Protein AF-A0AAQ3R7U8-F1 (afdb_monomer_lite)

Sequence (277 aa):
MDHISNVLDAHSPSPLSLLSHLPQIKRADAAITRAAATGIPEQGEQTGGYTEPYTWLAHVPLLPLYSAAQHDLLAKQQCRKDRLVADMDRADPDKMLTAGQRGLLSVVGHLSGGGSMVSVKRFERRLIGANVVSSGMLMKQHKLAVFTRWTIPGPRGEVEFFVDVFEHRFIESNYKFTSGNLVLVKVGLPPTSSSGKKKDVPKVTLKLLQTEAKELKSQKMWKKHWNTEACEAVSVVRQDGREEAMVIVARIQRACSTVEIMEITKRFDKEWIVPVV

pLDDT: mean 71.72, std 17.08, range [31.84, 93.06]

Foldseek 3Di:
DDDDDDDDPPPPPDPVVVVVVVPVVVVLVVLLVVLLPDAQDDWWDKDWWFDPLQVVCNVPDDQPLDDPVLVVLSVVLRVVLNVLVVVLVVLQPPNPDDPVRVVVVVVVCSVVDCPDPNNVSVVVSSVSSVVSSVSSQQRDLQKKKKKWKWAFQDPVRDGQWIKIKIWIAGNDPPDPDAQAIWIWIATADDPPCPVPDQLQFWFKWFDWPVDIDGGHRHLDTDTRRDHNTDGDWIWIQHSVRDIGTIDTRIMMMTRGGNSSVVVSVVCVNPPDDGDGD

Secondary structure (DSSP, 8-state):
-----------PPPHHHHHTT-HHHHHHHHHHHHHHH--PPPPPPEEEEE-GGGGGGGGSPPP-S--HHHHHHHHHHHHHHHHHHHHHHHS-TTTT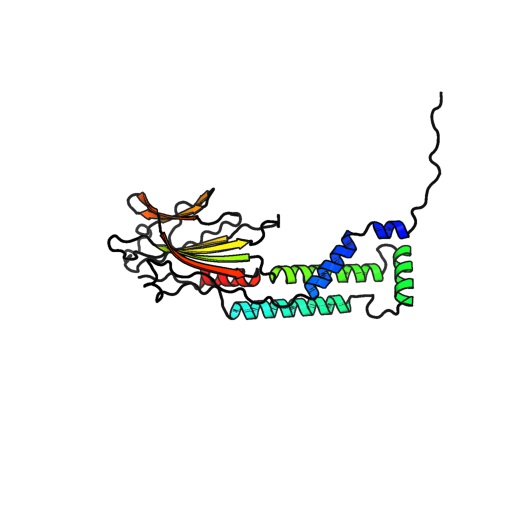--HHHHHHHHHHHHHSGGGSHHHHHHHHHHHHHHHHHHHHHHHS--EEEEEEEEEEEPTTS-EEEEEEEEEEEES-TT-S---PBEEEEEE---TT--S--TTSSPEEEEEETTEEEEEE-TTPPP--TTB-S-EEEEEEE-TTS-EEE-EEEEEEEEEE-HHHHHHHHHHHHHT------

Structure (mmCIF, N/CA/C/O backbone):
data_AF-A0AAQ3R7U8-F1
#
_entry.id   AF-A0AAQ3R7U8-F1
#
loop_
_atom_site.group_PDB
_atom_site.id
_atom_site.type_symbol
_atom_site.label_atom_id
_atom_site.label_alt_id
_atom_site.label_comp_id
_atom_site.label_asym_id
_atom_site.label_entity_id
_atom_site.label_seq_id
_atom_site.pdbx_PDB_ins_code
_atom_site.Cartn_x
_atom_site.Cartn_y
_atom_site.Cartn_z
_atom_site.occupancy
_atom_site.B_iso_or_equiv
_atom_site.auth_seq_id
_atom_site.auth_comp_id
_atom_site.auth_asym_id
_atom_site.auth_atom_id
_atom_site.pdbx_PDB_model_num
ATOM 1 N N . MET A 1 1 ? 76.577 0.322 -2.168 1.00 33.50 1 MET A N 1
ATOM 2 C CA . MET A 1 1 ? 75.938 1.154 -3.199 1.00 33.50 1 MET A CA 1
ATOM 3 C C . MET A 1 1 ? 75.207 0.226 -4.144 1.00 33.50 1 MET A C 1
ATOM 5 O O . MET A 1 1 ? 75.757 -0.807 -4.498 1.00 33.50 1 MET A O 1
ATOM 9 N N . ASP A 1 2 ? 73.978 0.626 -4.447 1.00 34.47 2 ASP A N 1
ATOM 10 C CA . ASP A 1 2 ? 73.164 0.286 -5.615 1.00 34.47 2 ASP A CA 1
ATOM 11 C C . ASP A 1 2 ? 72.444 -1.069 -5.648 1.00 34.47 2 ASP A C 1
ATOM 13 O O . ASP A 1 2 ? 72.777 -2.006 -6.367 1.00 34.47 2 ASP A O 1
ATOM 17 N N . HIS A 1 3 ? 71.333 -1.084 -4.908 1.00 31.84 3 HIS A N 1
ATOM 18 C CA . HIS A 1 3 ? 70.075 -1.632 -5.405 1.00 31.84 3 HIS A CA 1
ATOM 19 C C . HIS A 1 3 ? 69.511 -0.704 -6.493 1.00 31.84 3 HIS A C 1
ATOM 21 O O . HIS A 1 3 ? 69.381 0.489 -6.238 1.00 31.84 3 HIS A O 1
ATOM 27 N N . ILE A 1 4 ? 69.133 -1.253 -7.651 1.00 35.53 4 ILE A N 1
ATOM 28 C CA . ILE A 1 4 ? 67.809 -1.118 -8.298 1.00 35.53 4 ILE A CA 1
ATOM 29 C C . ILE A 1 4 ? 67.847 -1.923 -9.607 1.00 35.53 4 ILE A C 1
ATOM 31 O O . ILE A 1 4 ? 68.528 -1.586 -10.571 1.00 35.53 4 ILE A O 1
ATOM 35 N N . SER A 1 5 ? 67.093 -3.018 -9.607 1.00 33.22 5 SER A N 1
ATOM 36 C CA . SER A 1 5 ? 66.701 -3.805 -10.772 1.00 33.22 5 SER A CA 1
ATOM 37 C C . SER A 1 5 ? 65.343 -3.333 -11.297 1.00 33.22 5 SER A C 1
ATOM 39 O O . SER A 1 5 ? 64.473 -3.021 -10.488 1.00 33.22 5 SER A O 1
ATOM 41 N N . ASN A 1 6 ? 65.152 -3.434 -12.616 1.00 39.22 6 ASN A N 1
ATOM 42 C CA . ASN A 1 6 ? 63.893 -3.729 -13.316 1.00 39.22 6 ASN A CA 1
ATOM 43 C C . ASN A 1 6 ? 62.642 -2.917 -12.949 1.00 39.22 6 ASN A C 1
ATOM 45 O O . ASN A 1 6 ? 61.989 -3.274 -11.984 1.00 39.22 6 ASN A O 1
ATOM 49 N N . VAL A 1 7 ? 62.202 -2.002 -13.825 1.00 34.59 7 VAL A N 1
ATOM 50 C CA . VAL A 1 7 ? 60.806 -1.934 -14.329 1.00 34.59 7 VAL A CA 1
ATOM 51 C C . VAL A 1 7 ? 60.811 -1.096 -15.617 1.00 34.59 7 VAL A C 1
ATOM 53 O O . VAL A 1 7 ? 60.606 0.111 -15.579 1.00 34.59 7 VAL A O 1
ATOM 56 N N . LEU A 1 8 ? 61.054 -1.715 -16.770 1.00 34.62 8 LEU A N 1
ATOM 57 C CA . LEU A 1 8 ? 60.802 -1.092 -18.076 1.00 34.62 8 LEU A CA 1
ATOM 58 C C . LEU A 1 8 ? 60.345 -2.154 -19.084 1.00 34.62 8 LEU A C 1
ATOM 60 O O . LEU A 1 8 ? 60.834 -2.222 -20.198 1.00 34.62 8 LEU A O 1
ATOM 64 N N . ASP A 1 9 ? 59.369 -2.966 -18.681 1.00 32.56 9 ASP A N 1
ATOM 65 C CA . ASP A 1 9 ? 58.510 -3.694 -19.617 1.00 32.56 9 ASP A CA 1
ATOM 66 C C . ASP A 1 9 ? 57.075 -3.229 -19.388 1.00 32.56 9 ASP A C 1
ATOM 68 O O . ASP A 1 9 ? 56.283 -3.829 -18.658 1.00 32.56 9 ASP A O 1
ATOM 72 N N . ALA A 1 10 ? 56.759 -2.089 -20.001 1.00 35.03 10 ALA A N 1
ATOM 73 C CA . ALA A 1 10 ? 55.407 -1.576 -20.116 1.00 35.03 10 ALA A CA 1
ATOM 74 C C . ALA A 1 10 ? 54.577 -2.548 -20.971 1.00 35.03 10 ALA A C 1
ATOM 76 O O . ALA A 1 10 ? 54.451 -2.391 -22.184 1.00 35.03 10 ALA A O 1
ATOM 77 N N . HIS A 1 11 ? 54.000 -3.562 -20.325 1.00 34.66 11 HIS A N 1
ATOM 78 C CA . HIS A 1 11 ? 52.917 -4.351 -20.895 1.00 34.66 11 HIS A CA 1
ATOM 79 C C . HIS A 1 11 ? 51.750 -3.407 -21.172 1.00 34.66 11 HIS A C 1
ATOM 81 O O . HIS A 1 11 ? 51.011 -3.014 -20.269 1.00 34.66 11 HIS A O 1
ATOM 87 N N . SER A 1 12 ? 51.605 -3.011 -22.433 1.00 39.00 12 SER A N 1
ATOM 88 C CA . SER A 1 12 ? 50.447 -2.267 -22.908 1.00 39.00 12 SER A CA 1
ATOM 89 C C . SER A 1 12 ? 49.215 -3.139 -22.641 1.00 39.00 12 SER A C 1
ATOM 91 O O . SER A 1 12 ? 49.145 -4.252 -23.174 1.00 39.00 12 SER A O 1
ATOM 93 N N . PRO A 1 13 ? 48.258 -2.719 -21.794 1.00 42.28 13 PRO A N 1
ATOM 94 C CA . PRO A 1 13 ? 47.092 -3.540 -21.525 1.00 42.28 13 PRO A CA 1
ATOM 95 C C . PRO A 1 13 ? 46.309 -3.703 -22.831 1.00 42.28 13 PRO A C 1
ATOM 97 O O . PRO A 1 13 ? 45.912 -2.724 -23.461 1.00 42.28 13 PRO A O 1
ATOM 100 N N . SER A 1 14 ? 46.126 -4.955 -23.253 1.00 39.59 14 SER A N 1
ATOM 101 C CA . SER A 1 14 ? 45.318 -5.313 -24.418 1.00 39.59 14 SER A CA 1
ATOM 102 C C . SER A 1 14 ? 43.939 -4.636 -24.334 1.00 39.59 14 SER A C 1
ATOM 104 O O . SER A 1 14 ? 43.299 -4.716 -23.285 1.00 39.59 14 SER A O 1
ATOM 106 N N . PRO A 1 15 ? 43.411 -4.037 -25.417 1.00 43.19 15 PRO A N 1
ATOM 107 C CA . PRO A 1 15 ? 42.073 -3.431 -25.431 1.00 43.19 15 PRO A CA 1
ATOM 108 C C . PRO A 1 15 ? 40.955 -4.393 -24.985 1.00 43.19 15 PRO A C 1
ATOM 110 O O . PRO A 1 15 ? 39.908 -3.963 -24.503 1.00 43.19 15 PRO A O 1
ATOM 113 N N . LEU A 1 16 ? 41.190 -5.707 -25.093 1.00 39.25 16 LEU A N 1
ATOM 114 C CA . LEU A 1 16 ? 40.274 -6.752 -24.637 1.00 39.25 16 LEU A CA 1
ATOM 115 C C . LEU A 1 16 ? 40.229 -6.904 -23.105 1.00 39.25 16 LEU A C 1
ATOM 117 O O . LEU A 1 16 ? 39.208 -7.346 -22.582 1.00 39.25 16 LEU A O 1
ATOM 121 N N . SER A 1 17 ? 41.268 -6.504 -22.362 1.00 39.56 17 SER A N 1
ATOM 122 C CA . SER A 1 17 ? 41.278 -6.590 -20.890 1.00 39.56 17 SER A CA 1
ATOM 123 C C . SER A 1 17 ? 40.451 -5.483 -20.218 1.00 39.56 17 SER A C 1
ATOM 125 O O . SER A 1 17 ? 39.944 -5.660 -19.108 1.00 39.56 17 SER A O 1
ATOM 127 N N . LEU A 1 18 ? 40.192 -4.371 -20.916 1.00 43.22 18 LEU A N 1
ATOM 128 C CA . LEU A 1 18 ? 39.250 -3.336 -20.468 1.00 43.22 18 LEU A CA 1
ATOM 129 C C . LEU A 1 18 ? 37.783 -3.781 -20.595 1.00 43.22 18 LEU A C 1
ATOM 131 O O . LEU A 1 18 ? 36.932 -3.330 -19.827 1.00 43.22 18 LEU A O 1
ATOM 135 N N . LEU A 1 19 ? 37.479 -4.720 -21.498 1.00 39.91 19 LEU A N 1
ATOM 136 C CA . LEU A 1 19 ? 36.136 -5.296 -21.648 1.00 39.91 19 LEU A CA 1
ATOM 137 C C . LEU A 1 19 ? 35.764 -6.242 -20.491 1.00 39.91 19 LEU A C 1
ATOM 139 O O . LEU A 1 19 ? 34.576 -6.398 -20.190 1.00 39.91 19 LEU A O 1
ATOM 143 N N . SER A 1 20 ? 36.746 -6.823 -19.792 1.00 43.62 20 SER A N 1
ATOM 144 C CA . SER A 1 20 ? 36.517 -7.618 -18.573 1.00 43.62 20 SER A CA 1
ATOM 145 C C . SER A 1 20 ? 36.232 -6.781 -17.321 1.00 43.62 20 SER A C 1
ATOM 147 O O . SER A 1 20 ? 35.636 -7.296 -16.377 1.00 43.62 20 SER A O 1
ATOM 149 N N . HIS A 1 21 ? 36.557 -5.482 -17.317 1.00 44.59 21 HIS A N 1
ATOM 150 C CA . HIS A 1 21 ? 36.283 -4.574 -16.193 1.00 44.59 21 HIS A CA 1
ATOM 151 C C . HIS A 1 21 ? 34.841 -4.050 -16.134 1.00 44.59 21 HIS A C 1
ATOM 153 O O . HIS A 1 21 ? 34.515 -3.229 -15.277 1.00 44.59 21 HIS A O 1
ATOM 159 N N . LEU A 1 22 ? 33.937 -4.546 -16.984 1.00 43.78 22 LEU A N 1
ATOM 160 C CA . LEU A 1 22 ? 32.559 -4.057 -17.059 1.00 43.78 22 LEU A CA 1
ATOM 161 C C . LEU A 1 22 ? 31.479 -5.075 -16.625 1.00 43.78 22 LEU A C 1
ATOM 163 O O . LEU A 1 22 ? 30.430 -5.157 -17.276 1.00 43.78 22 LEU A O 1
ATOM 167 N N . PRO A 1 23 ? 31.632 -5.818 -15.505 1.00 50.88 23 PRO A N 1
ATOM 168 C CA . PRO A 1 23 ? 30.526 -6.610 -14.972 1.00 50.88 23 PRO A CA 1
ATOM 169 C C . PRO A 1 23 ? 29.342 -5.716 -14.569 1.00 50.88 23 PRO A C 1
ATOM 171 O O . PRO A 1 23 ? 28.195 -6.141 -14.666 1.00 50.88 23 PRO A O 1
ATOM 174 N N . GLN A 1 24 ? 29.586 -4.461 -14.175 1.00 52.28 24 GLN A N 1
ATOM 175 C CA . GLN A 1 24 ? 28.532 -3.517 -13.785 1.00 52.28 24 GLN A CA 1
ATOM 176 C C . GLN A 1 24 ? 27.669 -3.053 -14.968 1.00 52.28 24 GLN A C 1
ATOM 178 O O . GLN A 1 24 ? 26.454 -2.939 -14.825 1.00 52.28 24 GLN A O 1
ATOM 183 N N . ILE A 1 25 ? 28.260 -2.859 -16.151 1.00 56.06 25 ILE A N 1
ATOM 184 C CA . ILE A 1 25 ? 27.525 -2.395 -17.336 1.00 56.06 25 ILE A CA 1
ATOM 185 C C . ILE A 1 25 ? 26.600 -3.488 -17.879 1.00 56.06 25 ILE A C 1
ATOM 187 O O . ILE A 1 25 ? 25.419 -3.232 -18.098 1.00 56.06 25 ILE A O 1
ATOM 191 N N . LYS A 1 26 ? 27.091 -4.731 -18.002 1.00 62.47 26 LYS A N 1
ATOM 192 C CA . LYS A 1 26 ? 26.246 -5.869 -18.412 1.00 62.47 26 LYS A CA 1
ATOM 193 C C . LYS A 1 26 ? 25.094 -6.111 -17.428 1.00 62.47 26 LYS A C 1
ATOM 195 O O . LYS A 1 26 ? 23.997 -6.478 -17.840 1.00 62.47 26 LYS A O 1
ATOM 200 N N . ARG A 1 27 ? 25.318 -5.867 -16.129 1.00 61.28 27 ARG A N 1
ATOM 201 C CA . ARG A 1 27 ? 24.276 -5.950 -15.090 1.00 61.28 27 ARG A CA 1
ATOM 202 C C . ARG A 1 27 ? 23.214 -4.855 -15.231 1.00 61.28 27 ARG A C 1
ATOM 204 O O . ARG A 1 27 ? 22.039 -5.153 -15.026 1.00 61.28 27 ARG A O 1
ATOM 211 N N . ALA A 1 28 ? 23.602 -3.630 -15.589 1.00 66.19 28 ALA A N 1
ATOM 212 C CA . ALA A 1 28 ? 22.669 -2.522 -15.798 1.00 66.19 28 ALA A CA 1
ATOM 213 C C . ALA A 1 28 ? 21.752 -2.773 -17.005 1.00 66.19 28 ALA A C 1
ATOM 215 O O . ALA A 1 28 ? 20.531 -2.732 -16.863 1.00 66.19 28 ALA A O 1
ATOM 216 N N . ASP A 1 29 ? 22.321 -3.140 -18.155 1.00 70.06 29 ASP A N 1
ATOM 217 C CA . ASP A 1 29 ? 21.548 -3.402 -19.376 1.00 70.06 29 ASP A CA 1
ATOM 218 C C . ASP A 1 29 ? 20.614 -4.626 -19.199 1.00 70.06 29 ASP A C 1
ATOM 220 O O . ASP A 1 29 ? 19.461 -4.615 -19.642 1.00 70.06 29 ASP A O 1
ATOM 224 N N . ALA A 1 30 ? 21.044 -5.649 -18.448 1.00 76.50 30 ALA A N 1
ATOM 225 C CA . ALA A 1 30 ? 20.193 -6.783 -18.075 1.00 76.50 30 ALA A CA 1
ATOM 226 C C . ALA A 1 30 ? 19.058 -6.401 -17.103 1.00 76.50 30 ALA A C 1
ATOM 228 O O . ALA A 1 30 ? 17.956 -6.946 -17.187 1.00 76.50 30 ALA A O 1
ATOM 229 N N . ALA A 1 31 ? 19.290 -5.478 -16.165 1.00 77.44 31 ALA A N 1
ATOM 230 C CA . ALA A 1 31 ? 18.242 -4.973 -15.274 1.00 77.44 31 ALA A CA 1
ATOM 231 C C . ALA A 1 31 ? 17.186 -4.165 -16.043 1.00 77.44 31 ALA A C 1
ATOM 233 O O . ALA A 1 31 ? 15.991 -4.370 -15.829 1.00 77.44 31 ALA A O 1
ATOM 234 N N . ILE A 1 32 ? 17.627 -3.320 -16.978 1.00 81.56 32 ILE A N 1
ATOM 235 C CA . ILE A 1 32 ? 16.756 -2.547 -17.869 1.00 81.56 32 ILE A CA 1
ATOM 236 C C . ILE A 1 32 ? 15.908 -3.486 -18.732 1.00 81.56 32 ILE A C 1
ATOM 238 O O . ILE A 1 32 ? 14.690 -3.340 -18.777 1.00 81.56 32 ILE A O 1
ATOM 242 N N . THR A 1 33 ? 16.529 -4.496 -19.346 1.00 81.19 33 THR A N 1
ATOM 243 C CA . THR A 1 33 ? 15.826 -5.475 -20.193 1.00 81.19 33 THR A CA 1
ATOM 244 C C . THR A 1 33 ? 14.762 -6.243 -19.405 1.00 81.19 33 THR A C 1
ATOM 246 O O . THR A 1 33 ? 13.636 -6.400 -19.871 1.00 81.19 33 THR A O 1
ATOM 249 N N . ARG A 1 34 ? 15.073 -6.664 -18.170 1.00 83.69 34 ARG A N 1
ATOM 250 C CA . ARG A 1 34 ? 14.088 -7.315 -17.291 1.00 83.69 34 ARG A CA 1
ATOM 251 C C . ARG A 1 34 ? 12.921 -6.388 -16.945 1.00 83.69 34 ARG A C 1
ATOM 253 O O . ARG A 1 34 ? 11.777 -6.808 -17.057 1.00 83.69 34 ARG A O 1
ATOM 260 N N . ALA A 1 35 ? 13.188 -5.136 -16.572 1.00 81.94 35 ALA A N 1
ATOM 261 C CA . ALA A 1 35 ? 12.139 -4.163 -16.244 1.00 81.94 35 ALA A CA 1
ATOM 262 C C . ALA A 1 35 ? 11.274 -3.771 -17.460 1.00 81.94 35 ALA A C 1
ATOM 264 O O . ALA A 1 35 ? 10.076 -3.499 -17.331 1.00 81.94 35 ALA A O 1
ATOM 265 N N . ALA A 1 36 ? 11.857 -3.761 -18.660 1.00 81.44 36 ALA A N 1
ATOM 266 C CA . ALA A 1 36 ? 11.110 -3.560 -19.896 1.00 81.44 36 ALA A CA 1
ATOM 267 C C . ALA A 1 36 ? 10.104 -4.702 -20.122 1.00 81.44 36 ALA A C 1
ATOM 269 O O . ALA A 1 36 ? 8.947 -4.427 -20.430 1.00 81.44 36 ALA A O 1
ATOM 270 N N . ALA A 1 37 ? 10.511 -5.950 -19.868 1.00 83.69 37 ALA A N 1
ATOM 271 C CA . ALA A 1 37 ? 9.687 -7.142 -20.070 1.00 83.69 37 ALA A CA 1
ATOM 272 C C . ALA A 1 37 ? 8.587 -7.363 -19.011 1.00 83.69 37 ALA A C 1
ATOM 274 O O . ALA A 1 37 ? 7.632 -8.088 -19.270 1.00 83.69 37 ALA A O 1
ATOM 275 N N . THR A 1 38 ? 8.686 -6.763 -17.819 1.00 82.88 38 THR A N 1
ATOM 276 C CA . THR A 1 38 ? 7.648 -6.916 -16.782 1.00 82.88 38 THR A CA 1
ATOM 277 C C . THR A 1 38 ? 6.383 -6.126 -17.121 1.00 82.88 38 THR A C 1
ATOM 279 O O . THR A 1 38 ? 6.473 -4.938 -17.440 1.00 82.88 38 THR A O 1
ATOM 282 N N . GLY A 1 39 ? 5.216 -6.764 -17.017 1.00 80.19 39 GLY A N 1
ATOM 283 C CA . GLY A 1 39 ? 3.900 -6.133 -17.177 1.00 80.19 39 GLY A CA 1
ATOM 284 C C . GLY A 1 39 ? 3.272 -5.679 -15.855 1.00 80.19 39 GLY A C 1
ATOM 285 O O . GLY A 1 39 ? 3.944 -5.602 -14.823 1.00 80.19 39 GLY A O 1
ATOM 286 N N . ILE A 1 40 ? 1.965 -5.403 -15.892 1.00 83.62 40 ILE A N 1
ATOM 287 C CA . ILE A 1 40 ? 1.164 -5.135 -14.690 1.00 83.62 40 ILE A CA 1
ATOM 288 C C . ILE A 1 40 ? 1.146 -6.414 -13.836 1.00 83.62 40 ILE A C 1
ATOM 290 O O . ILE A 1 40 ? 0.832 -7.477 -14.373 1.00 83.62 40 ILE A O 1
ATOM 294 N N . PRO A 1 41 ? 1.488 -6.352 -12.538 1.00 80.06 41 PRO A N 1
ATOM 295 C CA . PRO A 1 41 ? 1.437 -7.527 -11.675 1.00 80.06 41 PRO A CA 1
ATOM 296 C C . PRO A 1 41 ? -0.009 -7.989 -11.461 1.00 80.06 41 PRO A C 1
ATOM 298 O O . PRO A 1 41 ? -0.917 -7.164 -11.329 1.00 80.06 41 PRO A O 1
ATOM 301 N N . GLU A 1 42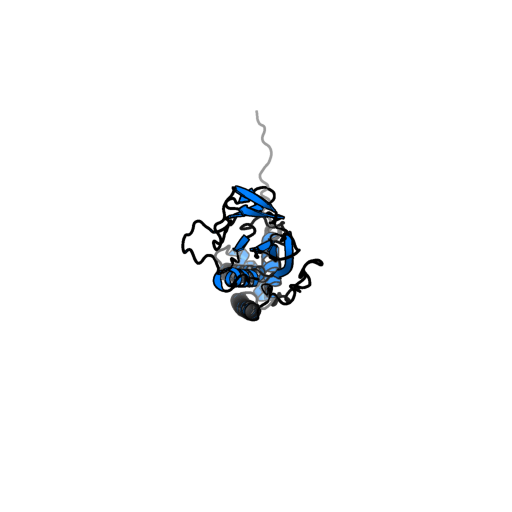 ? -0.207 -9.300 -11.340 1.00 80.25 42 GLU A N 1
ATOM 302 C CA . GLU A 1 42 ? -1.466 -9.846 -10.830 1.00 80.25 42 GLU A CA 1
ATOM 303 C C . GLU A 1 42 ? -1.699 -9.333 -9.413 1.00 80.25 42 GLU A C 1
ATOM 305 O O . GLU A 1 42 ? -0.789 -9.330 -8.586 1.00 80.25 42 GLU A O 1
ATOM 310 N N . GLN A 1 43 ? -2.895 -8.827 -9.128 1.00 74.12 43 GLN A N 1
ATOM 311 C CA . GLN A 1 43 ? -3.173 -8.218 -7.832 1.00 74.12 43 GLN A CA 1
ATOM 312 C C . GLN A 1 43 ? -3.255 -9.303 -6.757 1.00 74.12 43 GLN A C 1
ATOM 314 O O . GLN A 1 43 ? -4.014 -10.254 -6.901 1.00 74.12 43 GLN A O 1
ATOM 319 N N . GLY A 1 44 ? -2.469 -9.156 -5.684 1.00 67.88 44 GLY A N 1
ATOM 320 C CA . GLY A 1 44 ? -2.442 -10.140 -4.605 1.00 67.88 44 GLY A CA 1
ATOM 321 C C . GLY A 1 44 ? -3.806 -10.287 -3.930 1.00 67.88 44 GLY A C 1
ATOM 322 O O . GLY A 1 44 ? -4.530 -9.299 -3.761 1.00 67.88 44 GLY A O 1
ATOM 323 N N . GLU A 1 45 ? -4.130 -11.513 -3.521 1.00 79.25 45 GLU A N 1
ATOM 324 C CA . GLU A 1 45 ? -5.355 -11.814 -2.783 1.00 79.25 45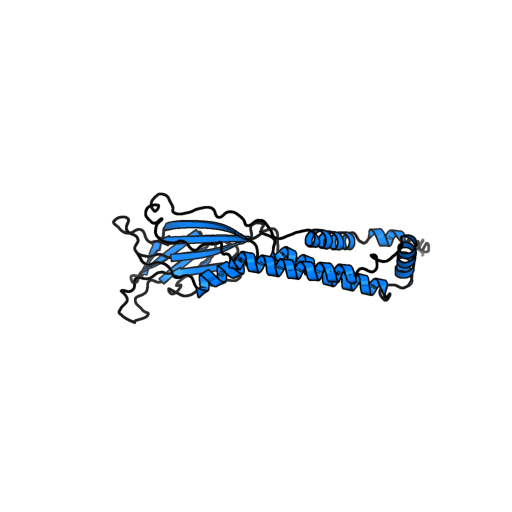 GLU A CA 1
ATOM 325 C C . GLU A 1 45 ? -5.394 -11.078 -1.438 1.00 79.25 45 GLU A C 1
ATOM 327 O O . GLU A 1 45 ? -4.375 -10.880 -0.764 1.00 79.25 45 GLU A O 1
ATOM 332 N N . GLN A 1 46 ? -6.595 -10.657 -1.039 1.00 86.88 46 GLN A N 1
ATOM 333 C CA . GLN A 1 46 ? -6.834 -10.144 0.303 1.00 86.88 46 GLN A CA 1
ATOM 334 C C . GLN A 1 46 ? -7.120 -11.321 1.237 1.00 86.88 46 GLN A C 1
ATOM 336 O O . GLN A 1 46 ? -8.032 -12.104 0.992 1.00 86.88 46 GLN A O 1
ATOM 341 N N . THR A 1 47 ? -6.369 -11.412 2.331 1.00 88.88 47 THR A N 1
ATOM 342 C CA . THR A 1 47 ? -6.516 -12.468 3.346 1.00 88.88 47 THR A CA 1
ATOM 343 C C . THR A 1 47 ? -6.940 -11.880 4.688 1.00 88.88 47 THR A C 1
ATOM 345 O O . THR A 1 47 ? -6.716 -10.693 4.946 1.00 88.88 47 THR A O 1
ATOM 348 N N . GLY A 1 48 ? -7.533 -12.710 5.550 1.00 89.44 48 GLY A N 1
ATOM 349 C CA . GLY A 1 48 ? -7.989 -12.329 6.890 1.00 89.44 48 GLY A CA 1
ATOM 350 C C . GLY A 1 48 ? -9.487 -12.019 6.968 1.00 89.44 48 GLY A C 1
ATOM 351 O O . GLY A 1 48 ? -10.258 -12.397 6.090 1.00 89.44 48 GLY A O 1
ATOM 352 N N . GLY A 1 49 ? -9.905 -11.343 8.036 1.00 92.00 49 GLY A N 1
ATOM 353 C CA . GLY A 1 49 ? -11.307 -11.042 8.319 1.00 92.00 49 GLY A CA 1
ATOM 354 C C . GLY A 1 49 ? -11.550 -10.720 9.792 1.00 92.00 49 GLY A C 1
ATOM 355 O O . GLY A 1 49 ? -10.631 -10.305 10.503 1.00 92.00 49 GLY A O 1
ATOM 356 N N . TYR A 1 50 ? -12.793 -10.902 10.234 1.00 92.06 50 TYR A N 1
ATOM 357 C CA . TYR A 1 50 ? -13.169 -10.837 11.646 1.00 92.06 50 TYR A CA 1
ATOM 358 C C . TYR A 1 50 ? -12.621 -12.048 12.407 1.00 92.06 50 TYR A C 1
ATOM 360 O O . TYR A 1 50 ? -12.610 -13.161 11.883 1.00 92.06 50 TYR A O 1
ATOM 368 N N . THR A 1 51 ? -12.154 -11.832 13.635 1.00 90.31 51 THR A N 1
ATOM 369 C CA . THR A 1 51 ? -11.744 -12.919 14.529 1.00 90.31 51 THR A CA 1
ATOM 370 C C . THR A 1 51 ? -12.975 -13.679 15.027 1.00 90.31 51 THR A C 1
ATOM 372 O O . THR A 1 51 ? -14.077 -13.133 15.069 1.00 90.31 51 THR A O 1
ATOM 375 N N . GLU A 1 52 ? -12.801 -14.949 15.397 1.00 86.94 52 GLU A N 1
ATOM 376 C CA . GLU A 1 52 ? -13.902 -15.866 15.733 1.00 86.94 52 GLU A CA 1
ATOM 377 C C . GLU A 1 52 ? -14.929 -15.293 16.740 1.00 86.94 52 GLU A C 1
ATOM 379 O O . GLU A 1 52 ? -16.124 -15.321 16.426 1.00 86.94 52 GLU A O 1
ATOM 384 N N . PRO A 1 53 ? -14.518 -14.650 17.861 1.00 87.50 53 PRO A N 1
ATOM 385 C CA . PRO A 1 53 ? -15.457 -14.075 18.836 1.00 87.50 53 PRO A CA 1
ATOM 386 C C . PRO A 1 53 ? -16.269 -12.882 18.306 1.00 87.50 53 PRO A C 1
ATOM 388 O O . PRO A 1 53 ? -17.238 -12.451 18.928 1.00 87.50 53 PRO A O 1
ATOM 391 N N . TYR A 1 54 ? -15.866 -12.330 17.163 1.00 88.94 54 TYR A N 1
ATOM 392 C CA . TYR A 1 54 ? -16.388 -11.100 16.578 1.00 88.94 54 TYR A CA 1
ATOM 393 C C . TYR A 1 54 ? -16.965 -11.309 15.174 1.00 88.94 54 TYR A C 1
ATOM 395 O O . TYR A 1 54 ? -17.270 -10.347 14.475 1.00 88.94 54 TYR A O 1
ATOM 403 N N . THR A 1 55 ? -17.153 -12.558 14.747 1.00 89.12 55 THR A N 1
ATOM 404 C CA . THR A 1 55 ? -17.730 -12.908 13.435 1.00 89.12 55 THR A CA 1
ATOM 405 C C . THR A 1 55 ? -19.123 -12.318 13.208 1.00 89.12 55 THR A C 1
ATOM 407 O O . THR A 1 55 ? -19.470 -11.970 12.081 1.00 89.12 55 THR A O 1
ATOM 410 N N . TRP A 1 56 ? -19.8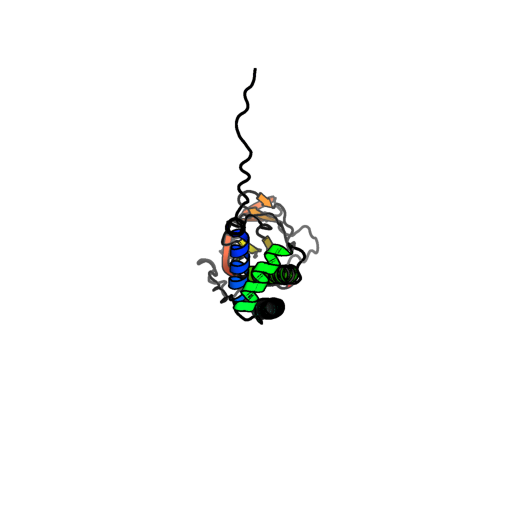99 -12.111 14.273 1.00 88.44 56 TRP A N 1
ATOM 411 C CA . TRP A 1 56 ? -21.206 -11.448 14.228 1.00 88.44 56 TRP A CA 1
ATOM 412 C C . TRP A 1 56 ? -21.139 -9.986 13.737 1.00 88.44 56 TRP A C 1
ATOM 414 O O . TRP A 1 56 ? -22.129 -9.461 13.224 1.00 88.44 56 TRP A O 1
ATOM 424 N N . LEU A 1 57 ? -19.965 -9.344 13.799 1.00 88.50 57 LEU A N 1
ATOM 425 C CA . LEU A 1 57 ? -19.705 -8.010 13.244 1.00 88.50 57 LEU A CA 1
ATOM 426 C C . LEU A 1 57 ? -19.407 -8.020 11.739 1.00 88.50 57 LEU A C 1
ATOM 428 O O . LEU A 1 57 ? -19.074 -6.975 11.189 1.00 88.50 57 LEU A O 1
ATOM 432 N N . ALA A 1 58 ? -19.552 -9.151 11.040 1.00 87.75 58 ALA A N 1
ATOM 433 C CA . ALA A 1 58 ? -19.311 -9.236 9.595 1.00 87.75 58 ALA A CA 1
ATOM 434 C C . ALA A 1 58 ? -20.138 -8.238 8.761 1.00 87.75 58 ALA A C 1
ATOM 436 O O . ALA A 1 58 ? -19.728 -7.864 7.664 1.00 87.75 58 ALA A O 1
ATOM 437 N N . HIS A 1 59 ? -21.279 -7.781 9.284 1.00 87.19 59 HIS A N 1
ATOM 438 C CA . HIS A 1 59 ? -22.108 -6.742 8.671 1.00 87.19 59 HIS A CA 1
ATOM 439 C C . HIS A 1 59 ? -21.479 -5.337 8.742 1.00 87.19 59 HIS A C 1
ATOM 441 O O . HIS A 1 59 ? -21.837 -4.460 7.957 1.00 87.19 59 HIS A O 1
ATOM 447 N N . VAL A 1 60 ? -20.538 -5.108 9.663 1.00 87.88 60 VAL A N 1
ATOM 448 C CA . VAL A 1 60 ? -19.800 -3.851 9.776 1.00 87.88 60 VAL A CA 1
ATOM 449 C C . VAL A 1 60 ? -18.682 -3.846 8.724 1.00 87.88 60 VAL A C 1
ATOM 451 O O . VAL A 1 60 ? -17.863 -4.769 8.682 1.00 87.88 60 VAL A O 1
ATOM 454 N N . PRO A 1 61 ? -18.575 -2.815 7.871 1.00 88.62 61 PRO A N 1
ATOM 455 C CA . PRO A 1 61 ? -17.593 -2.810 6.794 1.00 88.62 61 PRO A CA 1
ATOM 456 C C . PRO A 1 61 ? -16.157 -2.664 7.321 1.00 88.62 61 PRO A C 1
ATOM 458 O O . PRO A 1 61 ? -15.876 -1.875 8.232 1.00 88.62 61 PRO A O 1
ATOM 461 N N . LEU A 1 62 ? -15.233 -3.395 6.695 1.00 90.94 62 LEU A N 1
ATOM 462 C CA . LEU A 1 62 ? -13.784 -3.201 6.812 1.00 90.94 62 LEU A CA 1
ATOM 463 C C . LEU A 1 62 ? -13.283 -2.362 5.633 1.00 90.94 62 LEU A C 1
ATOM 465 O O . LEU A 1 62 ? -13.901 -2.370 4.568 1.00 90.94 62 LEU A O 1
ATOM 469 N N . LEU A 1 63 ? -12.163 -1.651 5.802 1.00 89.81 63 LEU A N 1
ATOM 470 C CA . LEU A 1 63 ? -11.577 -0.861 4.718 1.00 89.81 63 LEU A CA 1
ATOM 471 C C . LEU A 1 63 ? -11.203 -1.788 3.550 1.00 89.81 63 LEU A C 1
ATOM 473 O O . LEU A 1 63 ? -10.301 -2.612 3.705 1.00 89.81 63 LEU A O 1
ATOM 477 N N . PRO A 1 64 ? -11.802 -1.644 2.358 1.00 87.81 64 PRO A N 1
ATOM 478 C CA . PRO A 1 64 ? -11.406 -2.461 1.221 1.00 87.81 64 PRO A CA 1
ATOM 479 C C . PRO A 1 64 ? -9.994 -2.062 0.770 1.00 87.81 64 PRO A C 1
ATOM 481 O O . PRO A 1 64 ? -9.775 -0.953 0.269 1.00 87.81 64 PRO A O 1
ATOM 484 N N . LEU A 1 65 ? -9.030 -2.976 0.933 1.00 88.94 65 LEU A N 1
ATOM 485 C CA . LEU A 1 65 ? -7.636 -2.776 0.507 1.00 88.94 65 LEU A CA 1
ATOM 486 C C . LEU A 1 65 ? -7.491 -2.789 -1.020 1.00 88.94 65 LEU A C 1
ATOM 488 O O . LEU A 1 65 ? -6.481 -2.326 -1.558 1.00 88.94 65 LEU A O 1
ATOM 492 N N . TYR A 1 66 ? -8.509 -3.298 -1.709 1.00 87.00 66 TYR A N 1
ATOM 493 C CA . TYR A 1 66 ? -8.667 -3.250 -3.151 1.00 87.00 66 TYR A CA 1
ATOM 494 C C . TYR A 1 66 ? -9.557 -2.076 -3.593 1.00 87.00 66 TYR A C 1
ATOM 496 O O . TYR A 1 66 ? -10.532 -1.731 -2.919 1.00 87.00 66 TYR A O 1
ATOM 504 N N . SER A 1 67 ? -9.255 -1.479 -4.748 1.00 85.19 67 SER A N 1
ATOM 505 C CA . SER A 1 67 ? -10.197 -0.627 -5.484 1.00 85.19 67 SER A CA 1
ATOM 506 C C . SER A 1 67 ? -9.910 -0.595 -6.982 1.00 85.19 67 SER A C 1
ATOM 508 O O . SER A 1 67 ? -8.769 -0.744 -7.408 1.00 85.19 67 SER A O 1
ATOM 510 N N . ALA A 1 68 ? -10.933 -0.296 -7.788 1.00 84.50 68 ALA A N 1
ATOM 511 C CA . ALA A 1 68 ? -10.776 -0.098 -9.233 1.00 84.50 68 ALA A CA 1
ATOM 512 C C . ALA A 1 68 ? -9.766 1.020 -9.569 1.00 84.50 68 ALA A C 1
ATOM 514 O O . ALA A 1 68 ? -8.932 0.864 -10.456 1.00 84.50 68 ALA A O 1
ATOM 515 N N . ALA A 1 69 ? -9.751 2.102 -8.781 1.00 85.69 69 ALA A N 1
ATOM 516 C CA . ALA A 1 69 ? -8.805 3.206 -8.958 1.00 85.69 69 ALA A CA 1
ATOM 517 C C . ALA A 1 69 ? -7.332 2.759 -8.875 1.00 85.69 69 ALA A C 1
ATOM 519 O O . ALA A 1 69 ? -6.470 3.338 -9.532 1.00 85.69 69 ALA A O 1
ATOM 520 N N . GLN A 1 70 ? -7.027 1.719 -8.093 1.00 87.62 70 GLN A N 1
ATOM 521 C CA . GLN A 1 70 ? -5.680 1.151 -8.033 1.00 87.62 70 GLN A CA 1
ATOM 522 C C . GLN A 1 70 ? -5.278 0.493 -9.356 1.00 87.62 70 GLN A C 1
ATOM 524 O O . GLN A 1 70 ? -4.141 0.663 -9.796 1.00 87.62 70 GLN A O 1
ATOM 529 N N . HIS A 1 71 ? -6.206 -0.223 -9.994 1.00 85.75 71 HIS A N 1
ATOM 530 C CA . HIS A 1 71 ? -5.978 -0.856 -11.289 1.00 85.75 71 HIS A CA 1
ATOM 531 C C . HIS A 1 71 ? -5.715 0.197 -12.374 1.00 85.75 71 HIS A C 1
ATOM 533 O O . HIS A 1 71 ? -4.725 0.108 -13.099 1.00 85.75 71 HIS A O 1
ATOM 539 N N . ASP A 1 72 ? -6.513 1.267 -12.401 1.00 88.38 72 ASP A N 1
ATOM 540 C CA . ASP A 1 72 ? -6.319 2.382 -13.335 1.00 88.38 72 ASP A CA 1
ATOM 541 C C . ASP A 1 72 ? -4.962 3.070 -13.149 1.00 88.38 72 ASP A C 1
ATOM 543 O O . ASP A 1 72 ? -4.308 3.469 -14.117 1.00 88.38 72 ASP A O 1
ATOM 547 N N . LEU A 1 73 ? -4.515 3.229 -11.899 1.00 88.69 73 LEU A N 1
ATOM 548 C CA . LEU A 1 73 ? -3.205 3.802 -11.602 1.00 88.69 73 LEU A CA 1
ATOM 549 C C . LEU A 1 73 ? -2.067 2.892 -12.077 1.00 88.69 73 LEU A C 1
ATOM 551 O O . LEU A 1 73 ? -1.098 3.395 -12.649 1.00 88.69 73 LEU A O 1
ATOM 555 N N . LEU A 1 74 ? -2.185 1.576 -11.888 1.00 89.00 74 LEU A N 1
ATOM 556 C CA . LEU A 1 74 ? -1.221 0.606 -12.412 1.00 89.00 74 LEU A CA 1
ATOM 557 C C . LEU A 1 74 ? -1.175 0.634 -13.943 1.00 89.00 74 LEU A C 1
ATOM 559 O O . LEU A 1 74 ? -0.090 0.725 -14.515 1.00 89.00 74 LEU A O 1
ATOM 563 N N . ALA A 1 75 ? -2.331 0.669 -14.608 1.00 90.25 75 ALA A N 1
ATOM 564 C CA . ALA A 1 75 ? -2.419 0.772 -16.062 1.00 90.25 75 ALA A CA 1
ATOM 565 C C . ALA A 1 75 ? -1.782 2.068 -16.594 1.00 90.25 75 ALA A C 1
ATOM 567 O O . ALA A 1 75 ? -1.024 2.047 -17.567 1.00 90.25 75 ALA A O 1
ATOM 568 N N . LYS A 1 76 ? -2.009 3.205 -15.922 1.00 91.12 76 LYS A N 1
ATOM 569 C CA . LYS A 1 76 ? -1.357 4.483 -16.262 1.00 91.12 76 LYS A CA 1
ATOM 570 C C . LYS A 1 76 ? 0.163 4.410 -16.118 1.00 91.12 76 LYS A C 1
ATOM 572 O O . LYS A 1 76 ? 0.878 4.952 -16.963 1.00 91.12 76 LYS A O 1
ATOM 577 N N . GLN A 1 77 ? 0.664 3.750 -15.073 1.00 90.44 77 GLN A N 1
ATOM 578 C CA . GLN A 1 77 ? 2.106 3.567 -14.886 1.00 90.44 77 GLN A CA 1
ATOM 579 C C . GLN A 1 77 ? 2.704 2.621 -15.927 1.00 90.44 77 GLN A C 1
ATOM 581 O O . GLN A 1 77 ? 3.772 2.923 -16.456 1.00 90.44 77 GLN A O 1
ATOM 586 N N . GLN A 1 78 ? 1.996 1.554 -16.296 1.00 90.50 78 GLN A N 1
ATOM 587 C CA . GLN A 1 78 ? 2.412 0.666 -17.378 1.00 90.50 78 GLN A CA 1
ATOM 588 C C . GLN A 1 78 ? 2.494 1.416 -18.711 1.00 90.50 78 GLN A C 1
ATOM 590 O O . GLN A 1 78 ? 3.538 1.391 -19.350 1.00 90.50 78 GLN A O 1
ATOM 595 N N . CYS A 1 79 ? 1.465 2.186 -19.078 1.00 92.25 79 CYS A N 1
ATOM 596 C CA . CYS A 1 79 ? 1.477 2.998 -20.299 1.00 92.25 79 CYS A CA 1
ATOM 597 C C . CYS A 1 79 ? 2.652 3.993 -20.319 1.00 92.25 79 CYS A C 1
ATOM 599 O O . CYS A 1 79 ? 3.310 4.187 -21.344 1.00 92.25 79 CYS A O 1
ATOM 601 N N . ARG A 1 80 ? 2.975 4.605 -19.171 1.00 90.19 80 ARG A N 1
ATOM 602 C CA . ARG A 1 80 ? 4.165 5.457 -19.040 1.00 90.19 80 ARG A CA 1
ATOM 603 C C . ARG A 1 80 ? 5.458 4.665 -19.245 1.00 90.19 80 ARG A C 1
ATOM 605 O O . ARG A 1 80 ? 6.346 5.152 -19.942 1.00 90.19 80 ARG A O 1
ATOM 612 N N . LYS A 1 81 ? 5.570 3.471 -18.658 1.00 91.94 81 LYS A N 1
ATOM 613 C CA . LYS A 1 81 ? 6.724 2.583 -18.839 1.00 91.94 81 LYS A CA 1
ATOM 614 C C . LYS A 1 81 ? 6.888 2.178 -20.300 1.00 91.94 81 LYS A C 1
ATOM 616 O O . LYS A 1 81 ? 7.996 2.255 -20.812 1.00 91.94 81 LYS A O 1
ATOM 621 N N . ASP A 1 82 ? 5.804 1.824 -20.980 1.00 91.50 82 ASP A N 1
ATOM 622 C CA . ASP A 1 82 ? 5.830 1.404 -22.383 1.00 91.50 82 ASP A CA 1
ATOM 623 C C . ASP A 1 82 ? 6.323 2.531 -23.300 1.00 91.50 82 ASP A C 1
ATOM 625 O O . ASP A 1 82 ? 7.120 2.290 -24.205 1.00 91.50 82 ASP A O 1
ATOM 629 N N . ARG A 1 83 ? 5.948 3.788 -23.015 1.00 92.69 83 ARG A N 1
ATOM 630 C CA . ARG A 1 83 ? 6.516 4.960 -23.706 1.00 92.69 83 ARG A CA 1
ATOM 631 C C . ARG A 1 83 ? 8.019 5.096 -23.468 1.00 92.69 83 ARG A C 1
ATOM 633 O O . ARG A 1 83 ? 8.761 5.290 -24.423 1.00 92.69 83 ARG A O 1
ATOM 640 N N . LEU A 1 84 ? 8.477 4.940 -22.223 1.00 90.06 84 LEU A N 1
ATOM 641 C CA . LEU A 1 84 ? 9.909 4.980 -21.897 1.00 90.06 84 LEU A CA 1
ATOM 642 C C . LEU A 1 84 ? 10.688 3.855 -22.592 1.00 90.06 84 LEU A C 1
ATOM 644 O O . LEU A 1 84 ? 11.804 4.081 -23.048 1.00 90.06 84 LEU A O 1
ATOM 648 N N . VAL A 1 85 ? 10.103 2.659 -22.697 1.00 88.69 85 VAL A N 1
ATOM 649 C CA . VAL A 1 85 ? 10.688 1.538 -23.445 1.00 88.69 85 VAL A CA 1
ATOM 650 C C . VAL A 1 85 ? 10.772 1.877 -24.933 1.00 88.69 85 VAL A C 1
ATOM 652 O O . VAL A 1 85 ? 11.830 1.698 -25.529 1.00 88.69 85 VAL A O 1
ATOM 655 N N . ALA A 1 86 ? 9.712 2.435 -25.522 1.00 89.06 86 ALA A N 1
ATOM 656 C CA . ALA A 1 86 ? 9.720 2.864 -26.919 1.00 89.06 86 ALA A CA 1
ATOM 657 C C . ALA A 1 86 ? 10.766 3.962 -27.196 1.00 89.06 86 ALA A C 1
ATOM 659 O O . ALA A 1 86 ? 11.446 3.920 -28.221 1.00 89.06 86 ALA A O 1
ATOM 660 N N . ASP A 1 87 ? 10.933 4.925 -26.288 1.00 87.00 87 ASP A N 1
ATOM 661 C CA . ASP A 1 87 ? 11.931 5.991 -26.426 1.00 87.00 87 ASP A CA 1
ATOM 662 C C . ASP A 1 87 ? 13.362 5.471 -26.241 1.00 87.00 87 ASP A C 1
ATOM 664 O O . ASP A 1 87 ? 14.254 5.834 -27.008 1.00 87.00 87 ASP A O 1
ATOM 668 N N . MET A 1 88 ? 13.579 4.557 -25.289 1.00 84.69 88 MET A N 1
ATOM 669 C CA . MET A 1 88 ? 14.850 3.844 -25.127 1.00 84.69 88 MET A CA 1
ATOM 670 C C . MET A 1 88 ? 15.227 3.092 -26.408 1.00 84.69 88 MET A C 1
ATOM 672 O O . MET A 1 88 ? 16.377 3.136 -26.841 1.00 84.69 88 MET A O 1
ATOM 676 N N . ASP A 1 89 ? 14.252 2.426 -27.017 1.00 83.00 89 ASP A N 1
ATOM 677 C CA . ASP A 1 89 ? 14.407 1.674 -28.254 1.00 83.00 89 ASP A CA 1
ATOM 678 C C . ASP A 1 89 ? 14.708 2.573 -29.463 1.00 83.00 89 ASP A C 1
ATOM 680 O O . ASP A 1 89 ? 15.471 2.179 -30.342 1.00 83.00 89 ASP A O 1
ATOM 684 N N . ARG A 1 90 ? 14.139 3.783 -29.521 1.00 83.00 90 ARG A N 1
ATOM 685 C CA . ARG A 1 90 ? 14.467 4.786 -30.554 1.00 83.00 90 ARG A CA 1
ATOM 686 C C . ARG A 1 90 ? 15.867 5.365 -30.376 1.00 83.00 90 ARG A C 1
ATOM 688 O O . ARG A 1 90 ? 16.532 5.663 -31.365 1.00 83.00 90 ARG A O 1
ATOM 695 N N . ALA A 1 91 ? 16.302 5.530 -29.129 1.00 77.56 91 ALA A N 1
ATOM 696 C CA . ALA A 1 91 ? 17.635 6.010 -28.790 1.00 77.56 91 ALA A CA 1
ATOM 697 C C . ALA A 1 91 ? 18.722 4.933 -28.957 1.00 77.56 91 ALA A C 1
ATOM 699 O O . ALA A 1 91 ? 19.904 5.254 -28.840 1.00 77.56 91 ALA A O 1
ATOM 700 N N . ASP A 1 92 ? 18.356 3.671 -29.227 1.00 74.75 92 ASP A N 1
ATOM 701 C CA . ASP A 1 92 ? 19.310 2.571 -29.343 1.00 74.75 92 ASP A CA 1
ATOM 702 C C . ASP A 1 92 ? 20.127 2.672 -30.642 1.00 74.75 92 ASP A C 1
ATOM 704 O O . ASP A 1 92 ? 19.594 2.423 -31.732 1.00 74.75 92 ASP A O 1
ATOM 708 N N . PRO A 1 93 ? 21.432 3.004 -30.567 1.00 68.81 93 PRO A N 1
ATOM 709 C CA . PRO A 1 93 ? 22.250 3.126 -31.765 1.00 68.81 93 PRO A CA 1
ATOM 710 C C . PRO A 1 93 ? 22.417 1.786 -32.485 1.00 68.81 93 PRO A C 1
ATOM 712 O O . PRO A 1 93 ? 22.710 1.792 -33.673 1.00 68.81 93 PRO A O 1
ATOM 715 N N . ASP A 1 94 ? 22.206 0.653 -31.805 1.00 67.75 94 ASP A N 1
ATOM 716 C CA . ASP A 1 94 ? 22.476 -0.681 -32.342 1.00 67.75 94 ASP A CA 1
ATOM 717 C C . ASP A 1 94 ? 21.307 -1.273 -33.160 1.00 67.75 94 ASP A C 1
ATOM 719 O O . ASP A 1 94 ? 21.503 -2.254 -33.882 1.00 67.75 94 ASP A O 1
ATOM 723 N N . LYS A 1 95 ? 20.105 -0.676 -33.103 1.00 68.38 95 LYS A N 1
ATOM 724 C CA . LYS A 1 95 ? 18.873 -1.243 -33.693 1.00 68.38 95 LYS A CA 1
ATOM 725 C C . LYS A 1 95 ? 18.793 -1.169 -35.220 1.00 68.38 95 LYS A C 1
ATOM 727 O O . LYS A 1 95 ? 18.116 -1.989 -35.830 1.00 68.38 95 LYS A O 1
ATOM 732 N N . MET A 1 96 ? 19.481 -0.206 -35.829 1.00 62.06 96 MET A N 1
ATOM 733 C CA . MET A 1 96 ? 19.465 0.037 -37.283 1.00 62.06 96 MET A CA 1
ATOM 734 C C . MET A 1 96 ? 20.784 -0.348 -37.966 1.00 62.06 96 MET A C 1
ATOM 736 O O . MET A 1 96 ? 20.991 -0.047 -39.139 1.00 62.06 96 MET A O 1
ATOM 740 N N . LEU A 1 97 ? 21.700 -0.993 -37.237 1.00 64.81 97 LEU A N 1
ATOM 741 C CA . LEU A 1 97 ? 23.042 -1.292 -37.722 1.00 64.81 97 LEU A CA 1
ATOM 742 C C . LEU A 1 97 ? 23.180 -2.755 -38.144 1.00 64.81 97 LEU A C 1
ATOM 744 O O . LEU A 1 97 ? 22.897 -3.692 -37.388 1.00 64.81 97 LEU A O 1
ATOM 748 N N . THR A 1 98 ? 23.732 -2.964 -39.336 1.00 69.06 98 THR A N 1
ATOM 749 C CA . THR A 1 98 ? 24.186 -4.291 -39.772 1.00 69.06 98 THR A CA 1
ATOM 750 C C . THR A 1 98 ? 25.284 -4.823 -38.838 1.00 69.06 98 THR A C 1
ATOM 752 O O . THR A 1 98 ? 25.938 -4.066 -38.115 1.00 69.06 98 THR A O 1
ATOM 755 N N . ALA A 1 99 ? 25.505 -6.141 -38.818 1.00 66.94 99 ALA A N 1
ATOM 756 C CA . ALA A 1 99 ? 26.529 -6.753 -37.960 1.00 66.94 99 ALA A CA 1
ATOM 757 C C . ALA A 1 99 ? 27.939 -6.166 -38.205 1.00 66.94 99 ALA A C 1
ATOM 759 O O . ALA A 1 99 ? 28.671 -5.912 -37.249 1.00 66.94 99 ALA A O 1
ATOM 760 N N . GLY A 1 100 ? 28.280 -5.859 -39.464 1.00 63.97 100 GLY A N 1
ATOM 761 C CA . GLY A 1 100 ? 29.551 -5.219 -39.827 1.00 63.97 100 GLY A CA 1
ATOM 762 C C . GLY A 1 100 ? 29.671 -3.774 -39.330 1.00 63.97 100 GLY A C 1
ATOM 763 O O . GLY A 1 100 ? 30.707 -3.387 -38.794 1.00 63.97 100 GLY A O 1
ATOM 764 N N . GLN A 1 101 ? 28.591 -2.990 -39.414 1.00 63.94 101 GLN A N 1
ATOM 765 C CA . GLN A 1 101 ? 28.564 -1.619 -38.890 1.00 63.94 101 GLN A CA 1
ATOM 766 C C . GLN A 1 101 ? 28.667 -1.584 -37.360 1.00 63.94 101 GLN A C 1
ATOM 768 O O . GLN A 1 101 ? 29.355 -0.723 -36.817 1.00 63.94 101 GLN A O 1
ATOM 773 N N . ARG A 1 102 ? 28.057 -2.550 -36.656 1.00 64.19 102 ARG A N 1
ATOM 774 C CA . ARG A 1 102 ? 28.208 -2.705 -35.197 1.00 64.19 102 ARG A CA 1
ATOM 775 C C . ARG A 1 102 ? 29.656 -2.984 -34.796 1.00 64.19 102 ARG A C 1
ATOM 777 O O . ARG A 1 102 ? 30.149 -2.371 -33.851 1.00 64.19 102 ARG A O 1
ATOM 784 N N . GLY A 1 103 ? 30.343 -3.855 -35.538 1.00 61.88 103 GLY A N 1
ATOM 785 C CA . GLY A 1 103 ? 31.771 -4.122 -35.345 1.00 61.88 103 GLY A CA 1
ATOM 786 C C . GLY A 1 103 ? 32.623 -2.864 -35.527 1.00 61.88 103 GLY A C 1
ATOM 787 O O . GLY A 1 103 ? 33.411 -2.521 -34.647 1.00 61.88 103 GLY A O 1
ATOM 788 N N . LEU A 1 104 ? 32.396 -2.117 -36.611 1.00 64.00 104 LEU A N 1
ATOM 789 C CA . LEU A 1 104 ? 33.123 -0.878 -36.898 1.00 64.00 104 LEU A CA 1
ATOM 790 C C . LEU A 1 104 ? 32.883 0.204 -35.830 1.00 64.00 104 LEU A C 1
ATOM 792 O O . LEU A 1 104 ? 33.828 0.832 -35.360 1.00 64.00 104 LEU A O 1
ATOM 796 N N . LEU A 1 105 ? 31.639 0.388 -35.385 1.00 63.28 105 LEU A N 1
ATOM 797 C CA . LEU A 1 105 ? 31.286 1.359 -34.341 1.00 63.28 105 LEU A CA 1
ATOM 798 C C . LEU A 1 105 ? 31.824 0.968 -32.961 1.00 63.28 105 LEU A C 1
ATOM 800 O O . LEU A 1 105 ? 32.145 1.847 -32.164 1.00 63.28 105 LEU A O 1
ATOM 804 N N . SER A 1 106 ? 31.988 -0.329 -32.686 1.00 60.91 106 SER A N 1
ATOM 805 C CA . SER A 1 106 ? 32.679 -0.802 -31.482 1.00 60.91 106 SER A CA 1
ATOM 806 C C . SER A 1 106 ? 34.165 -0.432 -31.494 1.00 60.91 106 SER A C 1
ATOM 808 O O . SER A 1 106 ? 34.707 -0.048 -30.461 1.00 60.91 106 SER A O 1
ATOM 810 N N . VAL A 1 107 ? 34.814 -0.507 -32.659 1.00 61.03 107 VAL A N 1
ATOM 811 C CA . VAL A 1 107 ? 36.226 -0.129 -32.833 1.00 61.03 107 VAL A CA 1
ATOM 812 C C . VAL A 1 107 ? 36.398 1.394 -32.767 1.00 61.03 107 VAL A C 1
ATOM 814 O O . VAL A 1 107 ? 37.249 1.889 -32.031 1.00 61.03 107 VAL A O 1
ATOM 817 N N . VAL A 1 108 ? 35.541 2.159 -33.450 1.00 59.34 108 VAL A N 1
ATOM 818 C CA . VAL A 1 108 ? 35.557 3.635 -33.423 1.00 59.34 108 VAL A CA 1
ATOM 819 C C . VAL A 1 108 ? 35.224 4.177 -32.032 1.00 59.34 108 VAL A C 1
ATOM 821 O O . VAL A 1 108 ? 35.860 5.129 -31.585 1.00 59.34 108 VAL A O 1
ATOM 824 N N . GLY A 1 109 ? 34.282 3.564 -31.311 1.00 57.75 109 GLY A N 1
ATOM 825 C CA . GLY A 1 109 ? 33.966 3.922 -29.925 1.00 57.75 109 GLY A CA 1
ATOM 826 C C . GLY A 1 109 ? 35.134 3.698 -28.959 1.00 57.75 109 GLY A C 1
ATOM 827 O O . GLY A 1 109 ? 35.279 4.447 -27.997 1.00 57.75 109 GLY A O 1
ATOM 828 N N . HIS A 1 110 ? 36.001 2.716 -29.232 1.00 56.12 110 HIS A N 1
ATOM 829 C CA . HIS A 1 110 ? 37.238 2.516 -28.474 1.00 56.12 110 HIS A CA 1
ATOM 830 C C . HIS A 1 110 ? 38.329 3.538 -28.809 1.00 56.12 110 HIS A C 1
ATOM 832 O O . HIS A 1 110 ? 39.043 3.961 -27.906 1.00 56.12 110 HIS A O 1
ATOM 838 N N . LEU A 1 111 ? 38.441 3.962 -30.071 1.00 54.66 111 LEU A N 1
ATOM 839 C CA . LEU A 1 111 ? 39.475 4.906 -30.517 1.00 54.66 111 LEU A CA 1
ATOM 840 C C . LEU A 1 111 ? 39.148 6.372 -30.187 1.00 54.66 111 LEU A C 1
ATOM 842 O O . LEU A 1 111 ? 40.049 7.163 -29.932 1.00 54.66 111 LEU A O 1
ATOM 846 N N . SER A 1 112 ? 37.864 6.737 -30.184 1.00 53.62 112 SER A N 1
ATOM 847 C CA . SER A 1 112 ? 37.381 8.116 -29.983 1.00 53.62 112 SER A CA 1
ATOM 848 C C . SER A 1 112 ? 37.035 8.469 -28.528 1.00 53.62 112 SER A C 1
ATOM 850 O O . SER A 1 112 ? 36.729 9.623 -28.222 1.00 53.62 112 SER A O 1
ATOM 852 N N . GLY A 1 113 ? 37.086 7.496 -27.614 1.00 51.66 113 GLY A N 1
ATOM 853 C CA . GLY A 1 113 ? 36.776 7.696 -26.198 1.00 51.66 113 GLY A CA 1
ATOM 854 C C . GLY A 1 113 ? 35.315 8.085 -25.906 1.00 51.66 113 GLY A C 1
ATOM 855 O O . GLY A 1 113 ? 34.396 7.923 -26.715 1.00 51.66 113 GLY A O 1
ATOM 856 N N . GLY A 1 114 ? 35.076 8.592 -24.691 1.00 54.25 114 GLY A N 1
ATOM 857 C CA . GLY A 1 114 ? 33.737 8.891 -24.157 1.00 54.25 114 GLY A CA 1
ATOM 858 C C . GLY A 1 114 ? 32.946 9.992 -24.883 1.00 54.25 114 GLY A C 1
ATOM 859 O O . GLY A 1 114 ? 31.762 10.145 -24.603 1.00 54.25 114 GLY A O 1
ATOM 860 N N . GLY A 1 115 ? 33.560 10.725 -25.821 1.00 54.50 115 GLY A N 1
ATOM 861 C CA . GLY A 1 115 ? 32.948 11.847 -26.550 1.00 54.50 115 GLY A CA 1
ATOM 862 C C . GLY A 1 115 ? 32.294 11.494 -27.893 1.00 54.50 115 GLY A C 1
ATOM 863 O O . GLY A 1 115 ? 31.799 12.383 -28.580 1.00 54.50 115 GLY A O 1
ATOM 864 N N . SER A 1 116 ? 32.294 10.223 -28.305 1.00 66.94 116 SER A N 1
ATOM 865 C CA . SER A 1 116 ? 31.698 9.812 -29.585 1.00 66.94 116 SER A CA 1
ATOM 866 C C . SER A 1 116 ? 30.162 9.909 -29.574 1.00 66.94 116 SER A C 1
ATOM 868 O O . SER A 1 116 ? 29.524 9.626 -28.559 1.00 66.94 116 SER A O 1
ATOM 870 N N . MET A 1 117 ? 29.537 10.214 -30.719 1.00 66.06 117 MET A N 1
ATOM 871 C CA . MET A 1 117 ? 28.067 10.228 -30.861 1.00 66.06 117 MET A CA 1
ATOM 872 C C . MET A 1 117 ? 27.421 8.892 -30.440 1.00 66.06 117 MET A C 1
ATOM 874 O O . MET A 1 117 ? 26.312 8.870 -29.910 1.00 66.06 117 MET A O 1
ATOM 878 N N . VAL A 1 118 ? 28.120 7.769 -30.632 1.00 68.94 118 VAL A N 1
ATOM 879 C CA . VAL A 1 118 ? 27.673 6.435 -30.192 1.00 68.94 118 VAL A CA 1
ATOM 880 C C . VAL A 1 118 ? 27.693 6.326 -28.672 1.00 68.94 118 VAL A C 1
ATOM 882 O O . VAL A 1 118 ? 26.760 5.792 -28.075 1.00 68.94 118 VAL A O 1
ATOM 885 N N . SER A 1 119 ? 28.749 6.844 -28.043 1.00 67.81 119 SER A N 1
ATOM 886 C CA . SER A 1 119 ? 28.914 6.871 -26.589 1.00 67.81 119 SER A CA 1
ATOM 887 C C . SER A 1 119 ? 27.820 7.722 -25.937 1.00 67.81 119 SER A C 1
ATOM 889 O O . SER A 1 119 ? 27.209 7.275 -24.967 1.00 67.81 119 SER A O 1
ATOM 891 N N . VAL A 1 120 ? 27.504 8.884 -26.523 1.00 71.12 120 VAL A N 1
ATOM 892 C CA . VAL A 1 120 ? 26.411 9.768 -26.080 1.00 71.12 120 VAL A CA 1
ATOM 893 C C . VAL A 1 120 ? 25.050 9.077 -26.209 1.00 71.12 120 VAL A C 1
ATOM 895 O O . VAL A 1 120 ? 24.326 8.990 -25.222 1.00 71.12 120 VAL A O 1
ATOM 898 N N . LYS A 1 121 ? 24.733 8.469 -27.362 1.00 72.94 121 LYS A N 1
ATOM 899 C CA . LYS A 1 121 ? 23.465 7.733 -27.547 1.00 72.94 121 LYS A CA 1
ATOM 900 C C . LYS A 1 121 ? 23.317 6.540 -26.596 1.00 72.94 121 LYS A C 1
ATOM 902 O O . LYS A 1 121 ? 22.244 6.307 -26.045 1.00 72.94 121 LYS A O 1
ATOM 907 N N . ARG A 1 122 ? 24.397 5.790 -26.338 1.00 75.56 122 ARG A N 1
ATOM 908 C CA . ARG A 1 122 ? 24.391 4.698 -25.341 1.00 75.56 122 ARG A CA 1
ATOM 909 C C . ARG A 1 122 ? 24.176 5.217 -23.920 1.00 75.56 122 ARG A C 1
ATOM 911 O O . ARG A 1 122 ? 23.516 4.550 -23.125 1.00 75.56 122 ARG A O 1
ATOM 918 N N . PHE A 1 123 ? 24.725 6.383 -23.591 1.00 76.94 123 PHE A N 1
ATOM 919 C CA . PHE A 1 123 ? 24.504 7.030 -22.302 1.00 76.94 123 PHE A CA 1
ATOM 920 C C . PHE A 1 123 ? 23.049 7.496 -22.142 1.00 76.94 123 PHE A C 1
ATOM 922 O O . PHE A 1 123 ? 22.414 7.154 -21.145 1.00 76.94 123 PHE A O 1
ATOM 929 N N . GLU A 1 124 ? 22.485 8.169 -23.147 1.00 79.31 124 GLU A N 1
ATOM 930 C CA . GLU A 1 124 ? 21.071 8.572 -23.181 1.00 79.31 124 GLU A CA 1
ATOM 931 C C . GLU A 1 124 ? 20.131 7.372 -23.027 1.00 79.31 124 GLU A C 1
ATOM 933 O O . GLU A 1 124 ? 19.244 7.379 -22.170 1.00 79.31 124 GLU A O 1
ATOM 938 N N . ARG A 1 125 ? 20.382 6.287 -23.773 1.00 80.75 125 ARG A N 1
ATOM 939 C CA . ARG A 1 125 ? 19.632 5.031 -23.646 1.00 80.75 125 ARG A CA 1
ATOM 940 C C . ARG A 1 125 ? 19.642 4.505 -22.209 1.00 80.75 125 ARG A C 1
ATOM 942 O O . ARG A 1 125 ? 18.605 4.073 -21.711 1.00 80.75 125 ARG A O 1
ATOM 949 N N . ARG A 1 126 ? 20.787 4.546 -21.520 1.00 80.88 126 ARG A N 1
ATOM 950 C CA . ARG A 1 126 ? 20.898 4.092 -20.122 1.00 80.88 126 ARG A CA 1
ATOM 951 C C . ARG A 1 126 ? 20.192 5.015 -19.138 1.00 80.88 126 ARG A C 1
ATOM 953 O O . ARG A 1 126 ? 19.605 4.510 -18.186 1.00 80.88 126 ARG A O 1
ATOM 960 N N . LEU A 1 127 ? 20.201 6.329 -19.365 1.00 84.31 127 LEU A N 1
ATOM 961 C CA . LEU A 1 127 ? 19.426 7.273 -18.555 1.00 84.31 127 LEU A CA 1
ATOM 962 C C . LEU A 1 127 ? 17.921 6.999 -18.671 1.00 84.31 127 LEU A C 1
ATOM 964 O O . LEU A 1 127 ? 17.226 6.923 -17.657 1.00 84.31 127 LEU A O 1
ATOM 968 N N . ILE A 1 128 ? 17.419 6.775 -19.888 1.00 85.12 128 ILE A N 1
ATOM 969 C CA . ILE A 1 128 ? 16.016 6.392 -20.107 1.00 85.12 128 ILE A CA 1
ATOM 970 C C . ILE A 1 128 ? 15.743 5.013 -19.488 1.00 85.12 128 ILE A C 1
ATOM 972 O O . ILE A 1 128 ? 14.753 4.833 -18.780 1.00 85.12 128 ILE A O 1
ATOM 976 N N . GLY A 1 129 ? 16.654 4.055 -19.667 1.00 84.31 129 GLY A N 1
ATOM 977 C CA . GLY A 1 129 ? 16.567 2.726 -19.067 1.00 84.31 129 GLY A CA 1
ATOM 978 C C . GLY A 1 129 ? 16.513 2.752 -17.535 1.00 84.31 129 GLY A C 1
ATOM 979 O O . GLY A 1 129 ? 15.750 1.993 -16.938 1.00 84.31 129 GLY A O 1
ATOM 980 N N . ALA A 1 130 ? 17.232 3.664 -16.875 1.00 85.31 130 ALA A N 1
ATOM 981 C CA . ALA A 1 130 ? 17.133 3.856 -15.428 1.00 85.31 130 ALA A CA 1
ATOM 982 C C . ALA A 1 130 ? 15.712 4.273 -15.000 1.00 85.31 130 ALA A C 1
ATOM 984 O O . ALA A 1 130 ? 15.216 3.803 -13.973 1.00 85.31 130 ALA A O 1
ATOM 985 N N . ASN A 1 131 ? 15.019 5.075 -15.818 1.00 86.06 131 ASN A N 1
ATOM 986 C CA . ASN A 1 131 ? 13.614 5.426 -15.594 1.00 86.06 131 ASN A CA 1
ATOM 987 C C . ASN A 1 131 ? 12.657 4.243 -15.828 1.00 86.06 131 ASN A C 1
ATOM 989 O O . ASN A 1 131 ? 11.654 4.119 -15.126 1.00 86.06 131 ASN A O 1
ATOM 993 N N . VAL A 1 132 ? 12.963 3.344 -16.771 1.00 86.56 132 VAL A N 1
ATOM 994 C CA . VAL A 1 132 ? 12.209 2.087 -16.954 1.00 86.56 132 VAL A CA 1
ATOM 995 C C . VAL A 1 132 ? 12.340 1.205 -15.711 1.00 86.56 132 VAL A C 1
ATOM 997 O O . VAL A 1 132 ? 11.341 0.689 -15.209 1.00 86.56 132 VAL A O 1
ATOM 1000 N N . VAL A 1 133 ? 13.556 1.073 -15.171 1.00 86.31 133 VAL A N 1
ATOM 1001 C CA . VAL A 1 133 ? 13.814 0.301 -13.946 1.00 86.31 133 VAL A CA 1
ATOM 1002 C C . VAL A 1 133 ? 13.079 0.903 -12.751 1.00 86.31 133 VAL A C 1
ATOM 1004 O O . VAL A 1 133 ? 12.411 0.169 -12.023 1.00 86.31 133 VAL A O 1
ATOM 1007 N N . SER A 1 134 ? 13.151 2.222 -12.551 1.00 85.56 134 SER A N 1
ATOM 1008 C CA . SER A 1 134 ? 12.462 2.878 -11.435 1.00 85.56 134 SER A CA 1
ATOM 1009 C C . SER A 1 134 ? 10.939 2.738 -11.540 1.00 85.56 134 SER A C 1
ATOM 1011 O O . SER A 1 134 ? 10.288 2.409 -10.549 1.00 85.56 134 SER A O 1
ATOM 1013 N N . SER A 1 135 ? 10.373 2.881 -12.744 1.00 84.81 135 SER A N 1
ATOM 1014 C CA . SER A 1 135 ? 8.949 2.643 -13.003 1.00 84.81 135 SER A CA 1
ATOM 1015 C C . SER A 1 135 ? 8.544 1.192 -12.713 1.00 84.81 135 SER A C 1
ATOM 1017 O O . SER A 1 135 ? 7.546 0.963 -12.030 1.00 84.81 135 SER A O 1
ATOM 1019 N N . GLY A 1 136 ? 9.355 0.209 -13.122 1.00 84.44 136 GLY A N 1
ATOM 1020 C CA . GLY A 1 136 ? 9.137 -1.203 -12.788 1.00 84.44 136 GLY A CA 1
ATOM 1021 C C . GLY A 1 136 ? 9.170 -1.480 -11.279 1.00 84.44 136 GLY A C 1
ATOM 1022 O O . GLY A 1 136 ? 8.328 -2.213 -10.762 1.00 84.44 136 GLY A O 1
ATOM 1023 N N . MET A 1 137 ? 10.081 -0.839 -10.539 1.00 84.00 137 MET A N 1
ATOM 1024 C CA . MET A 1 137 ? 10.148 -0.972 -9.076 1.00 84.00 137 MET A CA 1
ATOM 1025 C C . MET A 1 137 ? 8.895 -0.436 -8.374 1.00 84.00 137 MET A C 1
ATOM 1027 O O . MET A 1 137 ? 8.455 -1.021 -7.384 1.00 84.00 137 MET A O 1
ATOM 1031 N N . LEU A 1 138 ? 8.279 0.637 -8.887 1.00 85.38 138 LEU A N 1
ATOM 1032 C CA . LEU A 1 138 ? 7.028 1.167 -8.331 1.00 85.38 138 LEU A CA 1
ATOM 1033 C C . LEU A 1 138 ? 5.865 0.176 -8.455 1.00 85.38 138 LEU A C 1
ATOM 1035 O O . LEU A 1 138 ? 4.999 0.161 -7.577 1.00 85.38 138 LEU A O 1
ATOM 1039 N N . MET A 1 139 ? 5.869 -0.643 -9.509 1.00 85.38 139 MET A N 1
ATOM 1040 C CA . MET A 1 139 ? 4.834 -1.641 -9.788 1.00 85.38 139 MET A CA 1
ATOM 1041 C C . MET A 1 139 ? 5.095 -2.991 -9.109 1.00 85.38 139 MET A C 1
ATOM 1043 O O . MET A 1 139 ? 4.153 -3.747 -8.920 1.00 85.38 139 MET A O 1
ATOM 1047 N N . LYS A 1 140 ? 6.325 -3.306 -8.675 1.00 85.44 140 LYS A N 1
ATOM 1048 C CA . LYS A 1 140 ? 6.621 -4.565 -7.963 1.00 85.44 140 LYS A CA 1
ATOM 1049 C C . LYS A 1 140 ? 5.768 -4.687 -6.690 1.00 85.44 140 LYS A C 1
ATOM 1051 O O . LYS A 1 140 ? 5.755 -3.762 -5.878 1.00 85.44 140 LYS A O 1
ATOM 1056 N N . GLN A 1 141 ? 5.150 -5.845 -6.454 1.00 85.94 141 GLN A N 1
ATOM 1057 C CA . GLN A 1 141 ? 4.406 -6.149 -5.223 1.00 85.94 141 GLN A CA 1
ATOM 1058 C C . GLN A 1 141 ? 5.327 -6.555 -4.068 1.00 85.94 141 GLN A C 1
ATOM 1060 O O . GLN A 1 141 ? 5.390 -7.706 -3.656 1.00 85.94 141 GLN A O 1
ATOM 1065 N N . HIS A 1 142 ? 6.098 -5.598 -3.570 1.00 83.81 142 HIS A N 1
ATOM 1066 C CA . HIS A 1 142 ? 7.068 -5.815 -2.492 1.00 83.81 142 HIS A CA 1
ATOM 1067 C C . HIS A 1 142 ? 6.611 -5.220 -1.153 1.00 83.81 142 HIS A C 1
ATOM 1069 O O . HIS A 1 142 ? 7.386 -5.171 -0.195 1.00 83.81 142 HIS A O 1
ATOM 1075 N N . LYS A 1 143 ? 5.369 -4.731 -1.091 1.00 84.94 143 LYS A N 1
ATOM 1076 C CA . LYS A 1 143 ? 4.784 -4.085 0.082 1.00 84.94 143 LYS A CA 1
ATOM 1077 C C . LYS A 1 143 ? 3.587 -4.883 0.570 1.00 84.94 143 LYS A C 1
ATOM 1079 O O . LYS A 1 143 ? 2.891 -5.510 -0.219 1.00 84.94 143 LYS A O 1
ATOM 1084 N N . LEU A 1 144 ? 3.339 -4.835 1.867 1.00 86.88 144 LEU A N 1
ATOM 1085 C CA . LEU A 1 144 ? 2.203 -5.448 2.534 1.00 86.88 144 LEU A CA 1
ATOM 1086 C C . LEU A 1 144 ? 1.357 -4.337 3.156 1.00 86.88 144 LEU A C 1
ATOM 1088 O O . LEU A 1 144 ? 1.828 -3.592 4.017 1.00 86.88 144 LEU A O 1
ATOM 1092 N N . ALA A 1 145 ? 0.117 -4.219 2.695 1.00 89.81 145 ALA A N 1
ATOM 1093 C CA . ALA A 1 145 ? -0.916 -3.427 3.343 1.00 89.81 145 ALA A CA 1
ATOM 1094 C C . ALA A 1 145 ? -1.561 -4.271 4.443 1.00 89.81 145 ALA A C 1
ATOM 1096 O O . ALA A 1 145 ? -1.991 -5.391 4.168 1.00 89.81 145 ALA A O 1
ATOM 1097 N N . VAL A 1 146 ? -1.669 -3.737 5.656 1.00 90.12 146 VAL A N 1
ATOM 1098 C CA . VAL A 1 146 ? -2.376 -4.378 6.769 1.00 90.12 146 VAL A CA 1
ATOM 1099 C C . VAL A 1 146 ? -3.377 -3.385 7.333 1.00 90.12 146 VAL A C 1
ATOM 1101 O O . VAL A 1 146 ? -3.015 -2.275 7.708 1.00 90.12 146 VAL A O 1
ATOM 1104 N N . PHE A 1 147 ? -4.638 -3.781 7.409 1.00 92.12 147 PHE A N 1
ATOM 1105 C CA . PHE A 1 147 ? -5.664 -3.041 8.126 1.00 92.12 147 PHE A CA 1
ATOM 1106 C C . PHE A 1 147 ? -6.109 -3.864 9.328 1.00 92.12 147 PHE A C 1
ATOM 1108 O O . PHE A 1 147 ? -6.468 -5.033 9.185 1.00 92.12 147 PHE A O 1
ATOM 1115 N N . THR A 1 148 ? -6.086 -3.244 10.503 1.00 91.75 148 THR A N 1
ATOM 1116 C CA . THR A 1 148 ? -6.472 -3.872 11.766 1.00 91.75 148 THR A CA 1
ATOM 1117 C C . THR A 1 148 ? -7.496 -2.997 12.471 1.00 91.75 148 THR A C 1
ATOM 1119 O O . THR A 1 148 ? -7.264 -1.805 12.666 1.00 91.75 148 THR A O 1
ATOM 1122 N N . ARG A 1 149 ? -8.613 -3.598 12.874 1.00 92.12 149 ARG A N 1
ATOM 1123 C CA . ARG A 1 149 ? -9.640 -2.970 13.702 1.00 92.12 149 ARG A CA 1
ATOM 1124 C C . ARG A 1 149 ? -9.525 -3.477 15.128 1.00 92.12 149 ARG A C 1
ATOM 1126 O O . ARG A 1 149 ? -9.528 -4.686 15.366 1.00 92.12 149 ARG A O 1
ATOM 1133 N N . TRP A 1 150 ? -9.476 -2.537 16.056 1.00 90.62 150 TRP A N 1
ATOM 1134 C CA . TRP A 1 150 ? -9.352 -2.768 17.485 1.00 90.62 150 TRP A CA 1
ATOM 1135 C C . TRP A 1 150 ? -10.608 -2.304 18.211 1.00 90.62 150 TRP A C 1
ATOM 1137 O O . TRP A 1 150 ? -11.250 -1.344 17.783 1.00 90.62 150 TRP A O 1
ATOM 1147 N N . THR A 1 151 ? -10.932 -2.944 19.329 1.00 88.25 151 THR A N 1
ATOM 1148 C CA . THR A 1 151 ? -11.978 -2.476 20.246 1.00 88.25 151 THR A CA 1
ATOM 1149 C C . THR A 1 151 ? -11.588 -2.682 21.705 1.00 88.25 151 THR A C 1
ATOM 1151 O O . THR A 1 151 ? -10.672 -3.449 22.005 1.00 88.25 151 THR A O 1
ATOM 1154 N N . ILE A 1 152 ? -12.286 -1.993 22.605 1.00 84.12 152 ILE A N 1
ATOM 1155 C CA . ILE A 1 152 ? -12.300 -2.332 24.025 1.00 84.12 152 ILE A CA 1
ATOM 1156 C C . ILE A 1 152 ? -13.427 -3.353 24.232 1.00 84.12 152 ILE A C 1
ATOM 1158 O O . ILE A 1 152 ? -14.567 -3.070 23.852 1.00 84.12 152 ILE A O 1
ATOM 1162 N N . PRO A 1 153 ? -13.141 -4.538 24.799 1.00 77.31 153 PRO A N 1
ATOM 1163 C CA . PRO A 1 153 ? -14.181 -5.512 25.094 1.00 77.31 153 PRO A CA 1
ATOM 1164 C C . PRO A 1 153 ? -15.101 -4.977 26.199 1.00 77.31 153 PRO A C 1
ATOM 1166 O O . PRO A 1 153 ? -14.654 -4.691 27.309 1.00 77.31 153 PRO A O 1
ATOM 1169 N N . GLY A 1 154 ? -16.393 -4.842 25.901 1.00 73.00 154 GLY A N 1
ATOM 1170 C CA . GLY A 1 154 ? -17.396 -4.421 26.870 1.00 73.00 154 GLY A CA 1
ATOM 1171 C C . GLY A 1 154 ? -17.733 -5.521 27.889 1.00 73.00 154 GLY A C 1
ATOM 1172 O O . GLY A 1 154 ? -17.570 -6.712 27.607 1.00 73.00 154 GLY A O 1
ATOM 1173 N N . PRO A 1 155 ? -18.283 -5.157 29.062 1.00 65.06 155 PRO A N 1
ATOM 1174 C CA . PRO A 1 155 ? -18.577 -6.088 30.159 1.00 65.06 155 PRO A CA 1
ATOM 1175 C C . PRO A 1 155 ? -19.607 -7.182 29.820 1.00 65.06 155 PRO A C 1
ATOM 1177 O O . PRO A 1 155 ? -19.747 -8.142 30.573 1.00 65.06 155 PRO A O 1
ATOM 1180 N N . ARG A 1 156 ? -20.328 -7.059 28.697 1.00 67.00 156 ARG A N 1
ATOM 1181 C CA . ARG A 1 156 ? -21.300 -8.046 28.188 1.00 67.00 156 ARG A CA 1
ATOM 1182 C C . ARG A 1 156 ? -20.949 -8.588 26.797 1.00 67.00 156 ARG A C 1
ATOM 1184 O O . ARG A 1 156 ? -21.821 -9.089 26.099 1.00 67.00 156 ARG A O 1
ATOM 1191 N N . GLY A 1 157 ? -19.690 -8.458 26.373 1.00 67.06 157 GLY A N 1
ATOM 1192 C CA . GLY A 1 157 ? -19.270 -8.804 25.008 1.00 67.06 157 GLY A CA 1
ATOM 1193 C C . GLY A 1 157 ? -19.683 -7.771 23.951 1.00 67.06 157 GLY A C 1
ATOM 1194 O O . GLY A 1 157 ? -19.533 -8.017 22.757 1.00 67.06 157 GLY A O 1
ATOM 1195 N N . GLU A 1 158 ? -20.185 -6.615 24.386 1.00 76.50 158 GLU A N 1
ATOM 1196 C CA . GLU A 1 158 ? -20.507 -5.476 23.528 1.00 76.50 158 GLU A CA 1
ATOM 1197 C C . GLU A 1 158 ? -19.230 -4.762 23.057 1.00 76.50 158 GLU A C 1
ATOM 1199 O O . GLU A 1 158 ? -18.182 -4.815 23.705 1.00 76.50 158 GLU A O 1
ATOM 1204 N N . VAL A 1 159 ? -19.323 -4.085 21.914 1.00 81.19 159 VAL A N 1
ATOM 1205 C CA . VAL A 1 159 ? -18.259 -3.235 21.369 1.00 81.19 159 VAL A CA 1
ATOM 1206 C C . VAL A 1 159 ? -18.529 -1.805 21.814 1.00 81.19 159 VAL A C 1
ATOM 1208 O O . VAL A 1 159 ? -19.578 -1.262 21.490 1.00 81.19 159 VAL A O 1
ATOM 1211 N N . GLU A 1 160 ? -17.585 -1.176 22.514 1.00 78.44 160 GLU A N 1
ATOM 1212 C CA . GLU A 1 160 ? -17.753 0.222 22.939 1.00 78.44 160 GLU A CA 1
ATOM 1213 C C . GLU A 1 160 ? -17.509 1.197 21.776 1.00 78.44 160 GLU A C 1
ATOM 1215 O O . GLU A 1 160 ? -18.307 2.090 21.507 1.00 78.44 160 GLU A O 1
ATOM 1220 N N . PHE A 1 161 ? -16.385 1.028 21.078 1.00 80.31 161 PHE A N 1
ATOM 1221 C CA . PHE A 1 161 ? -16.035 1.769 19.867 1.00 80.31 161 PHE A CA 1
ATOM 1222 C C . PHE A 1 161 ? -14.880 1.085 19.128 1.00 80.31 161 PHE A C 1
ATOM 1224 O O . PHE A 1 161 ? -14.250 0.155 19.644 1.00 80.31 161 PHE A O 1
ATOM 1231 N N . PHE A 1 162 ? -14.577 1.561 17.918 1.00 86.75 162 PHE A N 1
ATOM 1232 C CA . PHE A 1 162 ? -13.493 1.026 17.100 1.00 86.75 162 PHE A CA 1
ATOM 1233 C C . PHE A 1 162 ? -12.310 1.985 16.963 1.00 86.75 162 PHE A C 1
ATOM 1235 O O . PHE A 1 162 ? -12.463 3.200 16.813 1.00 86.75 162 PHE A O 1
ATOM 1242 N N . VAL A 1 163 ? -11.113 1.407 16.929 1.00 86.06 163 VAL A N 1
ATOM 1243 C CA . VAL A 1 163 ? -9.888 2.063 16.468 1.00 86.06 163 VAL A CA 1
ATOM 1244 C C . VAL A 1 163 ? -9.386 1.309 15.247 1.00 86.06 163 VAL A C 1
ATOM 1246 O O . VAL A 1 163 ? -9.003 0.145 15.332 1.00 86.06 163 VAL A O 1
ATOM 1249 N N . ASP A 1 164 ? -9.375 1.988 14.108 1.00 88.81 164 ASP A N 1
ATOM 1250 C CA . ASP A 1 164 ? -8.879 1.439 12.856 1.00 88.81 164 ASP A CA 1
ATOM 1251 C C . ASP A 1 164 ? -7.430 1.879 12.649 1.00 88.81 164 ASP A C 1
ATOM 1253 O O . ASP A 1 164 ? -7.099 3.067 12.718 1.00 88.81 164 ASP A O 1
ATOM 1257 N N . VAL A 1 165 ? -6.562 0.910 12.382 1.00 86.38 165 VAL A N 1
ATOM 1258 C CA . VAL A 1 165 ? -5.130 1.094 12.156 1.00 86.38 165 VAL A CA 1
ATOM 1259 C C . VAL A 1 165 ? -4.786 0.567 10.771 1.00 86.38 165 VAL A C 1
ATOM 1261 O O . VAL A 1 165 ? -5.065 -0.587 10.448 1.00 86.38 165 VAL A O 1
ATOM 1264 N N . PHE A 1 166 ? -4.150 1.401 9.957 1.00 87.12 166 PHE A N 1
ATOM 1265 C CA . PHE A 1 166 ? -3.570 1.006 8.682 1.00 87.12 166 PHE A CA 1
ATOM 1266 C C . PHE A 1 166 ? -2.047 1.005 8.776 1.00 87.12 166 PHE A C 1
ATOM 1268 O O . PHE A 1 166 ? -1.441 2.007 9.149 1.00 87.12 166 PHE A O 1
ATOM 1275 N N . GLU A 1 167 ? -1.426 -0.103 8.390 1.00 83.50 167 GLU A N 1
ATOM 1276 C CA . GLU A 1 167 ? 0.017 -0.270 8.345 1.00 83.50 167 GLU A CA 1
ATOM 1277 C C . GLU A 1 167 ? 0.486 -0.602 6.927 1.00 83.50 167 GLU A C 1
ATOM 1279 O O . GLU A 1 167 ? -0.077 -1.445 6.228 1.00 83.50 167 GLU A O 1
ATOM 1284 N N . HIS A 1 168 ? 1.585 0.022 6.530 1.00 81.69 168 HIS A N 1
ATOM 1285 C CA . HIS A 1 168 ? 2.334 -0.299 5.325 1.00 81.69 168 HIS A CA 1
ATOM 1286 C C . HIS A 1 168 ? 3.675 -0.909 5.730 1.00 81.69 168 HIS A C 1
ATOM 1288 O O . HIS A 1 168 ? 4.468 -0.233 6.382 1.00 81.69 168 HIS A O 1
ATOM 1294 N N . ARG A 1 169 ? 3.928 -2.156 5.321 1.00 77.75 169 ARG A N 1
ATOM 1295 C CA . ARG A 1 169 ? 5.158 -2.908 5.611 1.00 77.75 169 ARG A CA 1
ATOM 1296 C C . ARG A 1 169 ? 5.876 -3.316 4.324 1.00 77.75 169 ARG A C 1
ATOM 1298 O O . ARG A 1 169 ? 5.243 -3.450 3.280 1.00 77.75 169 ARG A O 1
ATOM 1305 N N . PHE A 1 170 ? 7.180 -3.557 4.391 1.00 75.62 170 PHE A N 1
ATOM 1306 C CA . PHE A 1 170 ? 7.940 -4.180 3.299 1.00 75.62 170 PHE A CA 1
ATOM 1307 C C . PHE A 1 170 ? 7.987 -5.704 3.486 1.00 75.62 170 PHE A C 1
ATOM 1309 O O . PHE A 1 170 ? 8.199 -6.170 4.602 1.00 75.62 170 PHE A O 1
ATOM 1316 N N . ILE A 1 171 ? 7.786 -6.474 2.410 1.00 73.25 171 ILE A N 1
ATOM 1317 C CA . ILE A 1 171 ? 7.798 -7.953 2.451 1.00 73.25 171 ILE A CA 1
ATOM 1318 C C . ILE A 1 171 ? 9.239 -8.491 2.504 1.00 73.25 171 ILE A C 1
ATOM 1320 O O . ILE A 1 171 ? 9.512 -9.469 3.189 1.00 73.25 171 ILE A O 1
ATOM 1324 N N . GLU A 1 172 ? 10.179 -7.822 1.831 1.00 64.56 172 GLU A N 1
ATOM 1325 C CA . GLU A 1 172 ? 11.603 -8.175 1.821 1.00 64.56 172 GLU A CA 1
ATOM 1326 C C . GLU A 1 172 ? 12.421 -7.020 2.425 1.00 64.56 172 GLU A C 1
ATOM 1328 O O . GLU A 1 172 ? 12.546 -5.953 1.821 1.00 64.56 172 GLU A O 1
ATOM 1333 N N . SER A 1 173 ? 13.000 -7.222 3.613 1.00 52.59 173 SER A N 1
ATOM 1334 C CA . SER A 1 173 ? 13.782 -6.217 4.360 1.00 52.59 173 SER A CA 1
ATOM 1335 C C . SER A 1 173 ? 15.219 -6.014 3.851 1.00 52.59 173 SER A C 1
ATOM 1337 O O . SER A 1 173 ? 15.975 -5.224 4.413 1.00 52.59 173 SER A O 1
ATOM 1339 N N . ASN A 1 174 ? 15.613 -6.676 2.758 1.00 49.97 174 ASN A N 1
ATOM 1340 C CA . ASN A 1 174 ? 16.980 -6.614 2.218 1.00 49.97 174 ASN A CA 1
ATOM 1341 C C . ASN A 1 174 ? 17.339 -5.266 1.564 1.00 49.97 174 ASN A C 1
ATOM 1343 O O . ASN A 1 174 ? 18.495 -5.031 1.202 1.00 49.97 174 ASN A O 1
ATOM 1347 N N . TYR A 1 175 ? 16.372 -4.362 1.406 1.00 49.19 175 TYR A N 1
ATOM 1348 C CA . TYR A 1 175 ? 16.600 -3.041 0.838 1.00 49.19 175 TYR A CA 1
ATOM 1349 C C . TYR A 1 175 ? 16.968 -2.040 1.941 1.00 49.19 175 TYR A C 1
ATOM 1351 O O . TYR A 1 175 ? 16.108 -1.519 2.636 1.00 49.19 175 TYR A O 1
ATOM 1359 N N . LYS A 1 176 ? 18.262 -1.700 2.047 1.00 44.81 176 LYS A N 1
ATOM 1360 C CA . LYS A 1 176 ? 18.815 -0.653 2.942 1.00 44.81 176 LYS A CA 1
ATOM 1361 C C . LYS A 1 176 ? 18.340 0.784 2.633 1.00 44.81 176 LYS A C 1
ATOM 1363 O O . LYS A 1 176 ? 18.845 1.737 3.216 1.00 44.81 176 LYS A O 1
ATOM 1368 N N . PHE A 1 177 ? 17.390 0.954 1.716 1.00 44.31 177 PHE A N 1
ATOM 1369 C CA . PHE A 1 177 ? 16.800 2.236 1.342 1.00 44.31 177 PHE A CA 1
ATOM 1370 C C . PHE A 1 177 ? 15.298 2.182 1.599 1.00 44.31 177 PHE A C 1
ATOM 1372 O O . PHE A 1 177 ? 14.509 1.989 0.678 1.00 44.31 177 PHE A O 1
ATOM 1379 N N . THR A 1 178 ? 14.881 2.323 2.851 1.00 45.09 178 THR A N 1
ATOM 1380 C CA . THR A 1 178 ? 13.454 2.341 3.179 1.00 45.09 178 THR A CA 1
ATOM 1381 C C . THR A 1 178 ? 13.153 3.518 4.081 1.00 45.09 178 THR A C 1
ATOM 1383 O O . THR A 1 178 ? 13.483 3.517 5.264 1.00 45.09 178 THR A O 1
ATOM 1386 N N . SER A 1 179 ? 12.454 4.507 3.519 1.00 49.47 179 SER A N 1
ATOM 1387 C CA . SER A 1 179 ? 11.448 5.244 4.283 1.00 49.47 179 SER A CA 1
ATOM 1388 C C . SER A 1 179 ? 10.661 4.220 5.107 1.00 49.47 179 SER A C 1
ATOM 1390 O O . SER A 1 179 ? 10.193 3.242 4.520 1.00 49.47 179 SER A O 1
ATOM 1392 N N . GLY A 1 180 ? 10.575 4.391 6.425 1.00 51.59 180 GLY A N 1
ATOM 1393 C CA . GLY A 1 180 ? 10.020 3.381 7.326 1.00 51.59 180 GLY A CA 1
ATOM 1394 C C . GLY A 1 180 ? 8.586 2.961 6.985 1.00 51.59 180 GLY A C 1
ATOM 1395 O O . GLY A 1 180 ? 7.893 3.594 6.181 1.00 51.59 180 GLY A O 1
ATOM 1396 N N . ASN A 1 181 ? 8.132 1.893 7.635 1.00 61.50 181 ASN A N 1
ATOM 1397 C CA . ASN A 1 181 ? 6.730 1.507 7.674 1.00 61.50 181 ASN A CA 1
ATOM 1398 C C . ASN A 1 181 ? 5.884 2.702 8.113 1.00 61.50 181 ASN A C 1
ATOM 1400 O O . ASN A 1 181 ? 6.250 3.478 9.002 1.00 61.50 181 ASN A O 1
ATOM 1404 N N . LEU A 1 182 ? 4.739 2.850 7.460 1.00 68.25 182 LEU A N 1
ATOM 1405 C CA . LEU A 1 182 ? 3.790 3.902 7.776 1.00 68.25 182 LEU A CA 1
ATOM 1406 C C . LEU A 1 182 ? 2.644 3.292 8.572 1.00 68.25 182 LEU A C 1
ATOM 1408 O O . LEU A 1 182 ? 2.008 2.366 8.084 1.00 68.25 182 LEU A O 1
ATOM 1412 N N . VAL A 1 183 ? 2.378 3.830 9.760 1.00 72.88 183 VAL A N 1
ATOM 1413 C CA . VAL A 1 183 ? 1.225 3.466 10.592 1.00 72.88 183 VAL A CA 1
ATOM 1414 C C . VAL A 1 183 ? 0.306 4.673 10.659 1.00 72.88 183 VAL A C 1
ATOM 1416 O O . VAL A 1 183 ? 0.769 5.746 11.028 1.00 72.88 183 VAL A O 1
ATOM 1419 N N . LEU A 1 184 ? -0.960 4.504 10.291 1.00 76.44 184 LEU A N 1
ATOM 1420 C CA . LEU A 1 184 ? -2.009 5.520 10.327 1.00 76.44 184 LEU A CA 1
ATOM 1421 C C . LEU A 1 184 ? -3.128 5.024 11.232 1.00 76.44 184 LEU A C 1
ATOM 1423 O O . LEU A 1 184 ? -3.493 3.855 11.163 1.00 76.44 184 LEU A O 1
ATOM 1427 N N . VAL A 1 185 ? -3.700 5.909 12.046 1.00 78.25 185 VAL A N 1
ATOM 1428 C CA . VAL A 1 185 ? -4.732 5.533 13.020 1.00 78.25 185 VAL A CA 1
ATOM 1429 C C . VAL A 1 185 ? -5.918 6.476 12.946 1.00 78.25 185 VAL A C 1
ATOM 1431 O O . VAL A 1 185 ? -5.750 7.693 12.842 1.00 78.25 185 VAL A O 1
ATOM 1434 N N . LYS A 1 186 ? -7.117 5.899 13.011 1.00 80.38 186 LYS A N 1
ATOM 1435 C CA . LYS A 1 186 ? -8.391 6.601 13.133 1.00 80.38 186 LYS A CA 1
ATOM 1436 C C . LYS A 1 186 ? -9.212 5.993 14.261 1.00 80.38 186 LYS A C 1
ATOM 1438 O O . LYS A 1 186 ? -9.210 4.788 14.469 1.00 80.38 186 LYS A O 1
ATOM 1443 N N . VAL A 1 187 ? -9.928 6.851 14.975 1.00 76.75 187 VAL A N 1
ATOM 1444 C CA . VAL A 1 187 ? -10.752 6.477 16.128 1.00 76.75 187 VAL A CA 1
ATOM 1445 C C . VAL A 1 187 ? -12.195 6.811 15.778 1.00 76.75 187 VAL A C 1
ATOM 1447 O O . VAL A 1 187 ? -12.480 7.968 15.459 1.00 76.75 187 VAL A O 1
ATOM 1450 N N . GLY A 1 188 ? -13.074 5.813 15.800 1.00 70.25 188 GLY A N 1
ATOM 1451 C CA . GLY A 1 188 ? -14.518 6.009 15.735 1.00 70.25 188 GLY A CA 1
ATOM 1452 C C . GLY A 1 188 ? -15.000 6.371 17.125 1.00 70.25 188 GLY A C 1
ATOM 1453 O O . GLY A 1 188 ? -14.724 5.642 18.067 1.00 70.25 188 GLY A O 1
ATOM 1454 N N . LEU A 1 189 ? -15.651 7.518 17.279 1.00 63.78 189 LEU A N 1
ATOM 1455 C CA . LEU A 1 189 ? -16.227 7.928 18.557 1.00 63.78 189 LEU A CA 1
ATOM 1456 C C . LEU A 1 189 ? -17.731 8.077 18.395 1.00 63.78 189 LEU A C 1
ATOM 1458 O O . LEU A 1 189 ? -18.162 8.591 17.358 1.00 63.78 189 LEU A O 1
ATOM 1462 N N . PRO A 1 190 ? -18.522 7.679 19.402 1.00 55.25 190 PRO A N 1
ATOM 1463 C CA . PRO A 1 190 ? -19.958 7.835 19.339 1.00 55.25 190 PRO A CA 1
ATOM 1464 C C . PRO A 1 190 ? -20.368 9.319 19.290 1.00 55.25 190 PRO A C 1
ATOM 1466 O O . PRO A 1 190 ? -19.733 10.171 19.921 1.00 55.25 190 PRO A O 1
ATOM 1469 N N . PRO A 1 191 ? -21.452 9.648 18.564 1.00 45.75 191 PRO A N 1
ATOM 1470 C CA . PRO A 1 191 ? -21.932 11.020 18.374 1.00 45.75 191 PRO A CA 1
ATOM 1471 C C . PRO A 1 191 ? -22.486 11.696 19.647 1.00 45.75 191 PRO A C 1
ATOM 1473 O O . PRO A 1 191 ? -22.895 12.852 19.592 1.00 45.75 191 PRO A O 1
ATOM 1476 N N . THR A 1 192 ? -22.486 11.031 20.807 1.00 45.69 192 THR A N 1
ATOM 1477 C CA . THR A 1 192 ? -23.040 11.548 22.073 1.00 45.69 192 THR A CA 1
ATOM 1478 C C . THR A 1 192 ? -22.075 12.397 22.906 1.00 45.69 192 THR A C 1
ATOM 1480 O O . THR A 1 192 ? -22.457 12.877 23.971 1.00 45.69 192 THR A O 1
ATOM 1483 N N . SER A 1 193 ? -20.878 12.723 22.404 1.00 47.12 193 SER A N 1
ATOM 1484 C CA . SER A 1 193 ? -20.123 13.890 22.893 1.00 47.12 193 SER A CA 1
ATOM 1485 C C . SER A 1 193 ? -20.766 15.188 22.360 1.00 47.12 193 SER A C 1
ATOM 1487 O O . SER A 1 193 ? -20.174 15.963 21.616 1.00 47.12 193 SER A O 1
ATOM 1489 N N . SER A 1 194 ? -22.034 15.415 22.720 1.00 40.81 194 SER A N 1
ATOM 1490 C CA . SER A 1 194 ? -22.804 16.641 22.441 1.00 40.81 194 SER A CA 1
ATOM 1491 C C . SER A 1 194 ? -22.307 17.845 23.256 1.00 40.81 194 SER A C 1
ATOM 1493 O O . SER A 1 194 ? -22.668 18.993 23.001 1.00 40.81 194 SER A O 1
ATOM 1495 N N . SER A 1 195 ? -21.410 17.602 24.208 1.00 43.47 195 SER A N 1
ATOM 1496 C CA . SER A 1 195 ? -20.528 18.599 24.795 1.00 43.47 195 SER A CA 1
ATOM 1497 C C . SER A 1 195 ? -19.397 18.858 23.797 1.00 43.47 195 SER A C 1
ATOM 1499 O O . SER A 1 195 ? -18.426 18.112 23.753 1.00 43.47 195 SER A O 1
ATOM 1501 N N . GLY A 1 196 ? -19.482 19.927 22.997 1.00 42.59 196 GLY A N 1
ATOM 1502 C CA . GLY A 1 196 ? -18.423 20.387 22.076 1.00 42.59 196 GLY A CA 1
ATOM 1503 C C . GLY A 1 196 ? -17.088 20.772 22.746 1.00 42.59 196 GLY A C 1
ATOM 1504 O O . GLY A 1 196 ? -16.321 21.582 22.219 1.00 42.59 196 GLY A O 1
ATOM 1505 N N . LYS A 1 197 ? -16.789 20.230 23.929 1.00 47.56 197 LYS A N 1
ATOM 1506 C CA . LYS A 1 197 ? -15.534 20.387 24.646 1.00 47.56 197 LYS A CA 1
ATOM 1507 C C . LYS A 1 197 ? -14.587 19.269 24.219 1.00 47.56 197 LYS A C 1
ATOM 1509 O O . LYS A 1 197 ? -14.750 18.109 24.568 1.00 47.56 197 LYS A O 1
ATOM 1514 N N . LYS A 1 198 ? -13.492 19.661 23.563 1.00 50.19 198 LYS A N 1
ATOM 1515 C CA . LYS A 1 198 ? -12.318 18.831 23.201 1.00 50.19 198 LYS A CA 1
ATOM 1516 C C . LYS A 1 198 ? -11.667 18.042 24.366 1.00 50.19 198 LYS A C 1
ATOM 1518 O O . LYS A 1 198 ? -10.605 17.460 24.161 1.00 50.19 198 LYS A O 1
ATOM 1523 N N . LYS A 1 199 ? -12.220 18.086 25.584 1.00 51.28 199 LYS A N 1
ATOM 1524 C CA . LYS A 1 199 ? -11.682 17.468 26.804 1.00 51.28 199 LYS A CA 1
ATOM 1525 C C . LYS A 1 199 ? -12.269 16.087 27.109 1.00 51.28 199 LYS A C 1
ATOM 1527 O O . LYS A 1 199 ? -11.634 15.360 27.859 1.00 51.28 199 LYS A O 1
ATOM 1532 N N . ASP A 1 200 ? -13.390 15.708 26.494 1.00 55.72 200 ASP A N 1
ATOM 1533 C CA . ASP A 1 200 ? -14.124 14.497 26.899 1.00 55.72 200 ASP A CA 1
ATOM 1534 C C . ASP A 1 200 ? -13.763 13.254 26.067 1.00 55.72 200 ASP A C 1
ATOM 1536 O O . ASP A 1 200 ? -14.346 12.186 26.233 1.00 55.72 200 ASP A O 1
ATOM 1540 N N . VAL A 1 201 ? -12.781 13.381 25.175 1.00 59.59 201 VAL A N 1
ATOM 1541 C CA . VAL A 1 201 ? -12.457 12.350 24.197 1.00 59.59 201 VAL A CA 1
ATOM 1542 C C . VAL A 1 201 ? -11.317 11.448 24.690 1.00 59.59 201 VAL A C 1
ATOM 1544 O O . VAL A 1 201 ? -10.236 11.979 24.975 1.00 59.59 201 VAL A O 1
ATOM 1547 N N . PRO A 1 202 ? -11.508 10.113 24.775 1.00 64.31 202 PRO A N 1
ATOM 1548 C CA . PRO A 1 202 ? -10.456 9.194 25.204 1.00 64.31 202 PRO A CA 1
ATOM 1549 C C . PRO A 1 202 ? -9.201 9.333 24.335 1.00 64.31 202 PRO A C 1
ATOM 1551 O O . PRO A 1 202 ? -9.269 9.471 23.108 1.00 64.31 202 PRO A O 1
ATOM 1554 N N . LYS A 1 203 ? -8.035 9.325 24.987 1.00 69.38 203 LYS A N 1
ATOM 1555 C CA . LYS A 1 203 ? -6.738 9.376 24.306 1.00 69.38 203 LYS A CA 1
ATOM 1556 C C . LYS A 1 203 ? -6.350 7.958 23.908 1.00 69.38 203 LYS A C 1
ATOM 1558 O O . LYS A 1 203 ? -6.430 7.053 24.730 1.00 69.38 203 LYS A O 1
ATOM 1563 N N . VAL A 1 204 ? -5.890 7.765 22.678 1.00 67.69 204 VAL A N 1
ATOM 1564 C CA . VAL A 1 204 ? -5.402 6.457 22.220 1.00 67.69 204 VAL A CA 1
ATOM 1565 C C . VAL A 1 204 ? -3.878 6.452 22.281 1.00 67.69 204 VAL A C 1
ATOM 1567 O O . VAL A 1 204 ? -3.229 7.400 21.840 1.00 67.69 204 VAL A O 1
ATOM 1570 N N . THR A 1 205 ? -3.305 5.392 22.831 1.00 66.62 205 THR A N 1
ATOM 1571 C CA . THR A 1 205 ? -1.864 5.153 22.885 1.00 66.62 205 THR A CA 1
ATOM 1572 C C . THR A 1 205 ? -1.546 3.944 22.010 1.00 66.62 205 THR A C 1
ATOM 1574 O O . THR A 1 205 ? -2.176 2.895 22.110 1.00 66.62 205 THR A O 1
ATOM 1577 N N . LEU A 1 206 ? -0.570 4.088 21.114 1.00 64.31 206 LEU A N 1
ATOM 1578 C CA . LEU A 1 206 ? -0.082 2.970 20.302 1.00 64.31 206 LEU A CA 1
ATOM 1579 C C . LEU A 1 206 ? 1.230 2.473 20.892 1.00 64.31 206 LEU A C 1
ATOM 1581 O O . LEU A 1 206 ? 2.172 3.256 21.051 1.00 64.31 206 LEU A O 1
ATOM 1585 N N . LYS A 1 207 ? 1.309 1.173 21.167 1.00 64.50 207 LYS A N 1
ATOM 1586 C CA . LYS A 1 207 ? 2.530 0.505 21.617 1.00 64.50 207 LYS A CA 1
ATOM 1587 C C . LYS A 1 207 ? 3.118 -0.286 20.448 1.00 64.50 207 LYS A C 1
ATOM 1589 O O . LYS A 1 207 ? 2.509 -1.215 19.916 1.00 64.50 207 LYS A O 1
ATOM 1594 N N . LEU A 1 208 ? 4.295 0.148 20.007 1.00 62.91 208 LEU A N 1
ATOM 1595 C CA . LEU A 1 208 ? 5.118 -0.489 18.976 1.00 62.91 208 LEU A CA 1
ATOM 1596 C C . LEU A 1 208 ? 6.327 -1.096 19.713 1.00 62.91 208 LEU A C 1
ATOM 1598 O O . LEU A 1 208 ? 6.782 -0.478 20.675 1.00 62.91 208 LEU A O 1
ATOM 1602 N N . LEU A 1 209 ? 6.819 -2.271 19.298 1.00 52.66 209 LEU A N 1
ATOM 1603 C CA . LEU A 1 209 ? 7.847 -3.087 19.989 1.00 52.66 209 LEU A CA 1
ATOM 1604 C C . LEU A 1 209 ? 8.921 -2.290 20.753 1.00 52.66 209 LEU A C 1
ATOM 1606 O O . LEU A 1 209 ? 9.179 -2.567 21.921 1.00 52.66 209 LEU A O 1
ATOM 1610 N N . GLN A 1 210 ? 9.524 -1.284 20.114 1.00 52.84 210 GLN A N 1
ATOM 1611 C CA . GLN A 1 210 ? 10.572 -0.451 20.714 1.00 52.84 210 GLN A CA 1
ATOM 1612 C C . GLN A 1 210 ? 10.162 1.010 20.947 1.00 52.84 210 GLN A C 1
ATOM 1614 O O . GLN A 1 210 ? 10.974 1.824 21.384 1.00 52.84 210 GLN A O 1
ATOM 1619 N N . THR A 1 211 ? 8.936 1.413 20.604 1.00 58.09 211 THR A N 1
ATOM 1620 C CA . THR A 1 211 ? 8.499 2.812 20.712 1.00 58.09 211 THR A CA 1
ATOM 1621 C C . THR A 1 211 ? 7.040 2.926 21.134 1.00 58.09 211 THR A C 1
ATOM 1623 O O . THR A 1 211 ? 6.131 2.475 20.444 1.00 58.09 211 THR A O 1
ATOM 1626 N N . GLU A 1 212 ? 6.800 3.657 22.216 1.00 59.28 212 GLU A N 1
ATOM 1627 C CA . GLU A 1 212 ? 5.456 4.032 22.636 1.00 59.28 212 GLU A CA 1
ATOM 1628 C C . GLU A 1 212 ? 5.074 5.400 22.052 1.00 59.28 212 GLU A C 1
ATOM 1630 O O . GLU A 1 212 ? 5.757 6.404 22.270 1.00 59.28 212 GLU A O 1
ATOM 1635 N N . ALA A 1 213 ? 3.978 5.456 21.296 1.00 60.00 213 ALA A N 1
ATOM 1636 C CA . ALA A 1 213 ? 3.374 6.705 20.844 1.00 60.00 213 ALA A CA 1
ATOM 1637 C C . ALA A 1 213 ? 2.218 7.066 21.788 1.00 60.00 213 ALA A C 1
ATOM 1639 O O . ALA A 1 213 ? 1.078 6.637 21.593 1.00 60.00 213 ALA A O 1
ATOM 1640 N N . LYS A 1 214 ? 2.541 7.839 22.832 1.00 59.62 214 LYS A N 1
ATOM 1641 C CA . LYS A 1 214 ? 1.589 8.285 23.861 1.00 59.62 214 LYS A CA 1
ATOM 1642 C C . LYS A 1 214 ? 0.686 9.415 23.362 1.00 59.62 214 LYS A C 1
ATOM 1644 O O . LYS A 1 214 ? 1.116 10.280 22.601 1.00 59.62 214 LYS A O 1
ATOM 1649 N N . GLU A 1 215 ? -0.544 9.435 23.874 1.00 54.78 215 GLU A N 1
ATOM 1650 C CA . GLU A 1 215 ? -1.486 10.561 23.785 1.00 54.78 215 GLU A CA 1
ATOM 1651 C C . GLU A 1 215 ? -1.900 10.996 22.367 1.00 54.78 215 GLU A C 1
ATOM 1653 O O . GLU A 1 215 ? -2.042 12.192 22.075 1.00 54.78 215 GLU A O 1
ATOM 1658 N N . LEU A 1 216 ? -2.160 10.045 21.470 1.00 54.91 216 LEU A N 1
ATOM 1659 C CA . LEU A 1 216 ? -2.748 10.387 20.180 1.00 54.91 216 LEU A CA 1
ATOM 1660 C C . LEU A 1 216 ? -4.185 10.869 20.397 1.00 54.91 216 LEU A C 1
ATOM 1662 O O . LEU A 1 216 ? -5.052 10.152 20.901 1.00 54.91 216 LEU A O 1
ATOM 1666 N N . LYS A 1 217 ? -4.436 12.128 20.024 1.00 50.75 217 LYS A N 1
ATOM 1667 C CA . LYS A 1 217 ? -5.787 12.694 20.019 1.00 50.75 217 LYS A CA 1
ATOM 1668 C C . LYS A 1 217 ? -6.612 11.963 18.963 1.00 50.75 217 LYS A C 1
ATOM 1670 O O . LYS A 1 217 ? -6.167 11.828 17.822 1.00 50.75 217 LYS A O 1
ATOM 1675 N N . SER A 1 218 ? -7.819 11.548 19.332 1.00 46.75 218 SER A N 1
ATOM 1676 C CA . SER A 1 218 ? -8.822 11.016 18.410 1.00 46.75 218 SER A CA 1
ATOM 1677 C C . SER A 1 218 ? -8.915 11.864 17.137 1.00 46.75 218 SER A C 1
ATOM 1679 O O . SER A 1 218 ? -8.960 13.094 17.219 1.00 46.75 218 SER A O 1
ATOM 1681 N N . GLN A 1 219 ? -8.968 11.219 15.974 1.00 46.91 219 GLN A N 1
ATOM 1682 C CA . GLN A 1 219 ? -9.007 11.852 14.645 1.00 46.91 219 GLN A CA 1
ATOM 1683 C C . GLN A 1 219 ? -7.702 12.501 14.149 1.00 46.91 219 GLN A C 1
ATOM 1685 O O . GLN A 1 219 ? -7.710 13.119 13.086 1.00 46.91 219 GLN A O 1
ATOM 1690 N N . LYS A 1 220 ? -6.563 12.353 14.841 1.00 47.69 220 LYS A N 1
ATOM 1691 C CA . LYS A 1 220 ? -5.263 12.738 14.270 1.00 47.69 220 LYS A CA 1
ATOM 1692 C C . LYS A 1 220 ? -4.521 11.538 13.702 1.00 47.69 220 LYS A C 1
ATOM 1694 O O . LYS A 1 220 ? -4.177 10.607 14.421 1.00 47.69 220 LYS A O 1
ATOM 1699 N N . MET A 1 221 ? -4.190 11.638 12.418 1.00 50.25 221 MET A N 1
ATOM 1700 C CA . MET A 1 221 ? -3.199 10.783 11.788 1.00 50.25 221 MET A CA 1
ATOM 1701 C C . MET A 1 221 ? -1.855 10.953 12.502 1.00 50.25 221 MET A C 1
ATOM 1703 O O . MET A 1 221 ? -1.259 12.032 12.480 1.00 50.25 221 MET A O 1
ATOM 1707 N N . TRP A 1 222 ? -1.353 9.878 13.097 1.00 54.12 222 TRP A N 1
ATOM 1708 C CA . TRP A 1 222 ? 0.064 9.779 13.414 1.00 54.12 222 TRP A CA 1
ATOM 1709 C C . TRP A 1 222 ? 0.801 9.306 12.162 1.00 54.12 222 TRP A C 1
ATOM 1711 O O . TRP A 1 222 ? 0.333 8.397 11.491 1.00 54.12 222 TRP A O 1
ATOM 1721 N N . LYS A 1 223 ? 1.908 9.957 11.798 1.00 53.81 223 LYS A N 1
ATOM 1722 C CA . LYS A 1 223 ? 2.688 9.637 10.595 1.00 53.81 223 LYS A CA 1
ATOM 1723 C C . LYS A 1 223 ? 4.169 9.650 10.962 1.00 53.81 223 LYS A C 1
ATOM 1725 O O . LYS A 1 223 ? 4.811 10.693 10.883 1.00 53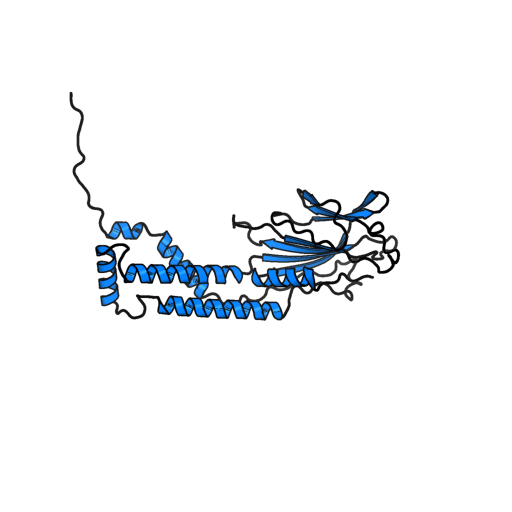.81 223 LYS A O 1
ATOM 1730 N N . LYS A 1 224 ? 4.736 8.522 11.397 1.00 52.72 224 LYS A N 1
ATOM 1731 C CA . LYS A 1 224 ? 6.187 8.428 11.635 1.00 52.72 224 LYS A CA 1
ATOM 1732 C C . LYS A 1 224 ? 6.848 7.786 10.419 1.00 52.72 224 LYS A C 1
ATOM 1734 O O . LYS A 1 224 ? 6.684 6.602 10.177 1.00 52.72 224 LYS A O 1
ATOM 1739 N N . HIS A 1 225 ? 7.609 8.570 9.657 1.00 50.22 225 HIS A N 1
ATOM 1740 C CA . HIS A 1 225 ? 8.318 8.130 8.444 1.00 50.22 225 HIS A CA 1
ATOM 1741 C C . HIS A 1 225 ? 9.511 7.176 8.687 1.00 50.22 225 HIS A C 1
ATOM 1743 O O . HIS A 1 225 ? 10.297 6.938 7.775 1.00 50.22 225 HIS A O 1
ATOM 1749 N N . TRP A 1 226 ? 9.650 6.625 9.897 1.00 48.41 226 TRP A N 1
ATOM 1750 C CA . TRP A 1 226 ? 10.880 5.973 10.361 1.00 48.41 226 TRP A CA 1
ATOM 1751 C C . TRP A 1 226 ? 10.657 4.749 11.250 1.00 48.41 226 TRP A C 1
ATOM 1753 O O . TRP A 1 226 ? 11.608 4.296 11.873 1.00 48.41 226 TRP A O 1
ATOM 1763 N N . ASN A 1 227 ? 9.435 4.219 11.360 1.00 51.91 227 ASN A N 1
ATOM 1764 C CA . ASN A 1 227 ? 9.257 2.997 12.139 1.00 51.91 227 ASN A CA 1
ATOM 1765 C C . ASN A 1 227 ? 9.409 1.771 11.239 1.00 51.91 227 ASN A C 1
ATOM 1767 O O . ASN A 1 227 ? 8.727 1.689 10.234 1.00 51.91 227 ASN A O 1
ATOM 1771 N N . THR A 1 228 ? 10.291 0.831 11.553 1.00 52.19 228 THR A N 1
ATOM 1772 C CA . THR A 1 228 ? 10.418 -0.445 10.823 1.00 52.19 228 THR A CA 1
ATOM 1773 C C . THR A 1 228 ? 9.624 -1.573 11.475 1.00 52.19 228 THR A C 1
ATOM 1775 O O . THR A 1 228 ? 9.588 -2.680 10.941 1.00 52.19 228 THR A O 1
ATOM 1778 N N . GLU A 1 229 ? 8.966 -1.303 12.600 1.00 57.97 229 GLU A N 1
ATOM 1779 C CA . GLU A 1 229 ? 8.308 -2.317 13.417 1.00 57.97 229 GLU A CA 1
ATOM 1780 C C . GLU A 1 229 ? 6.787 -2.316 13.257 1.00 57.97 229 GLU A C 1
ATOM 1782 O O . GLU A 1 229 ? 6.167 -1.328 12.855 1.00 57.97 229 GLU A O 1
ATOM 1787 N N . ALA A 1 230 ? 6.207 -3.476 13.548 1.00 62.03 230 ALA A N 1
ATOM 1788 C CA . ALA A 1 230 ? 4.778 -3.725 13.572 1.00 62.03 230 ALA A CA 1
ATOM 1789 C C . ALA A 1 230 ? 4.094 -3.001 14.741 1.00 62.03 230 ALA A C 1
ATOM 1791 O O . ALA A 1 230 ? 4.655 -2.892 15.831 1.00 62.03 230 ALA A O 1
ATOM 1792 N N . CYS A 1 231 ? 2.848 -2.578 14.543 1.00 67.69 231 CYS A N 1
ATOM 1793 C CA . CYS A 1 231 ? 1.939 -2.319 15.648 1.00 67.69 231 CYS A CA 1
ATOM 1794 C C . CYS A 1 231 ? 1.489 -3.645 16.256 1.00 67.69 231 CYS A C 1
ATOM 1796 O O . CYS A 1 231 ? 0.895 -4.483 15.572 1.00 67.69 231 CYS A O 1
ATOM 1798 N N . GLU A 1 232 ? 1.819 -3.835 17.531 1.00 70.25 232 GLU A N 1
ATOM 1799 C CA . GLU A 1 232 ? 1.519 -5.061 18.272 1.00 70.25 232 GLU A CA 1
ATOM 1800 C C . GLU A 1 232 ? 0.410 -4.865 19.293 1.00 70.25 232 GLU A C 1
ATOM 1802 O O . GLU A 1 232 ? -0.346 -5.797 19.552 1.00 70.25 232 GLU A O 1
ATOM 1807 N N . ALA A 1 233 ? 0.286 -3.655 19.843 1.00 70.31 233 ALA A N 1
ATOM 1808 C CA . ALA A 1 233 ? -0.739 -3.343 20.818 1.00 70.31 233 ALA A CA 1
ATOM 1809 C C . ALA A 1 233 ? -1.261 -1.913 20.656 1.00 70.31 233 ALA A C 1
ATOM 1811 O O . ALA A 1 233 ? -0.523 -0.959 20.387 1.00 70.31 233 ALA A O 1
ATOM 1812 N N . VAL A 1 234 ? -2.561 -1.773 20.880 1.00 75.00 234 VAL A N 1
ATOM 1813 C CA . VAL A 1 234 ? -3.238 -0.489 21.023 1.00 75.00 234 VAL A CA 1
ATOM 1814 C C . VAL A 1 234 ? -3.844 -0.456 22.413 1.00 75.00 234 VAL A C 1
ATOM 1816 O O . VAL A 1 234 ? -4.449 -1.430 22.858 1.00 75.00 234 VAL A O 1
ATOM 1819 N N . SER A 1 235 ? -3.675 0.659 23.104 1.00 78.75 235 SER A N 1
ATOM 1820 C CA . SER A 1 235 ? -4.309 0.916 24.385 1.00 78.75 235 SER A CA 1
ATOM 1821 C C . SER A 1 235 ? -5.054 2.239 24.351 1.00 78.75 235 SER A C 1
ATOM 1823 O O . SER A 1 235 ? -4.778 3.134 23.548 1.00 78.75 235 SER A O 1
ATOM 1825 N N . VAL A 1 236 ? -6.035 2.369 25.229 1.00 75.38 236 VAL A N 1
ATOM 1826 C CA . VAL A 1 236 ? -6.786 3.605 25.416 1.00 75.38 236 VAL A CA 1
ATOM 1827 C C . VAL A 1 236 ? -6.542 4.087 26.828 1.00 75.38 236 VAL A C 1
ATOM 1829 O O . VAL A 1 236 ? -6.645 3.324 27.782 1.00 75.38 236 VAL A O 1
ATOM 1832 N N . VAL A 1 237 ? -6.214 5.367 26.955 1.00 75.31 237 VAL A N 1
ATOM 1833 C CA . VAL A 1 237 ? -6.122 6.053 28.238 1.00 75.31 237 VAL A CA 1
ATOM 1834 C C . VAL A 1 237 ? -7.452 6.757 28.475 1.00 75.31 237 VAL A C 1
ATOM 1836 O O . VAL A 1 237 ? -7.795 7.725 27.780 1.00 75.31 237 VAL A O 1
ATOM 1839 N N . ARG A 1 238 ? -8.216 6.241 29.441 1.00 72.62 238 ARG A N 1
ATOM 1840 C CA . ARG A 1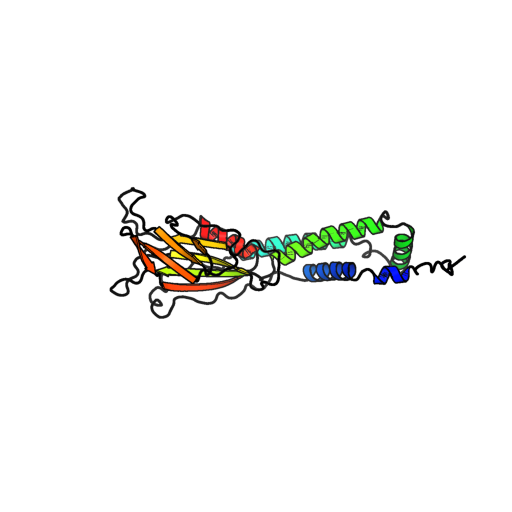 238 ? -9.487 6.825 29.878 1.00 72.62 238 ARG A CA 1
ATOM 1841 C C . ARG A 1 238 ? -9.255 8.117 30.670 1.00 72.62 238 ARG A C 1
ATOM 1843 O O . ARG A 1 238 ? -8.131 8.478 31.018 1.00 72.62 238 ARG A O 1
ATOM 1850 N N . GLN A 1 239 ? -10.336 8.854 30.924 1.00 70.00 239 GLN A N 1
ATOM 1851 C CA . GLN A 1 239 ? -10.284 10.153 31.609 1.00 70.00 239 GLN A CA 1
ATOM 1852 C C . GLN A 1 239 ? -9.741 10.060 33.045 1.00 70.00 239 GLN A C 1
ATOM 1854 O O . GLN A 1 239 ? -9.121 11.004 33.524 1.00 70.00 239 GLN A O 1
ATOM 1859 N N . ASP A 1 240 ? -9.940 8.921 33.708 1.00 71.88 240 ASP A N 1
ATOM 1860 C CA . ASP A 1 240 ? -9.414 8.609 35.042 1.00 71.88 240 ASP A CA 1
ATOM 1861 C C . ASP A 1 240 ? -7.921 8.225 35.034 1.00 71.88 240 ASP A C 1
ATOM 1863 O O . ASP A 1 240 ? -7.354 7.897 36.075 1.00 71.88 240 ASP A O 1
ATOM 1867 N N . GLY A 1 241 ? -7.274 8.271 33.865 1.00 70.38 241 GLY A N 1
ATOM 1868 C CA . GLY A 1 241 ? -5.870 7.922 33.681 1.00 70.38 241 GLY A CA 1
ATOM 1869 C C . GLY A 1 241 ? -5.608 6.420 33.599 1.00 70.38 241 GLY A C 1
ATOM 1870 O O . GLY A 1 241 ? -4.447 6.032 33.474 1.00 70.38 241 GLY A O 1
ATOM 1871 N N . ARG A 1 242 ? -6.644 5.570 33.644 1.00 79.00 242 ARG A N 1
ATOM 1872 C CA . ARG A 1 242 ? -6.471 4.125 33.478 1.00 79.00 242 ARG A CA 1
ATOM 1873 C C . ARG A 1 242 ? -6.185 3.786 32.024 1.00 79.00 242 ARG A C 1
ATOM 1875 O O . ARG A 1 242 ? -6.844 4.281 31.108 1.00 79.00 242 ARG A O 1
ATOM 1882 N N . GLU A 1 243 ? -5.185 2.936 31.835 1.00 79.00 243 GLU A N 1
ATOM 1883 C CA . GLU A 1 243 ? -4.824 2.389 30.537 1.00 79.00 243 GLU A CA 1
ATOM 1884 C C . GLU A 1 243 ? -5.501 1.028 30.352 1.00 79.00 243 GLU A C 1
ATOM 1886 O O . GLU A 1 243 ? -5.278 0.104 31.131 1.00 79.00 243 GLU A O 1
ATOM 1891 N N . GLU A 1 244 ? -6.311 0.906 29.306 1.00 80.81 244 GLU A N 1
ATOM 1892 C CA . GLU A 1 244 ? -6.982 -0.336 28.931 1.00 80.81 244 GLU A CA 1
ATOM 1893 C C . GLU A 1 244 ? -6.424 -0.857 27.608 1.00 80.81 244 GLU A C 1
ATOM 1895 O O . GLU A 1 244 ? -6.326 -0.120 26.623 1.00 80.81 244 GLU A O 1
ATOM 1900 N N . ALA A 1 245 ? -6.041 -2.134 27.584 1.00 84.38 245 ALA A N 1
ATOM 1901 C CA . ALA A 1 245 ? -5.568 -2.794 26.375 1.00 84.38 245 ALA A CA 1
ATOM 1902 C C . ALA A 1 245 ? -6.747 -3.105 25.444 1.00 84.38 245 ALA A C 1
ATOM 1904 O O . ALA A 1 245 ? -7.753 -3.675 25.866 1.00 84.38 245 ALA A O 1
ATOM 1905 N N . MET A 1 246 ? -6.609 -2.751 24.170 1.00 87.56 246 MET A N 1
ATOM 1906 C CA . MET A 1 246 ? -7.584 -3.091 23.142 1.00 87.56 246 MET A CA 1
ATOM 1907 C C . MET A 1 246 ? -7.305 -4.481 22.566 1.00 87.56 246 MET A C 1
ATOM 1909 O O . MET A 1 246 ? -6.166 -4.949 22.543 1.00 87.56 246 MET A O 1
ATOM 1913 N N . VAL A 1 247 ? -8.345 -5.113 22.027 1.00 90.25 247 VAL A N 1
ATOM 1914 C CA . VAL A 1 247 ? -8.274 -6.422 21.365 1.00 90.25 247 VAL A CA 1
ATOM 1915 C C . VAL A 1 247 ? -8.550 -6.304 19.868 1.00 90.25 247 VAL A C 1
ATOM 1917 O O . VAL A 1 247 ? -9.286 -5.416 19.429 1.00 90.25 247 VAL A O 1
ATOM 1920 N N . ILE A 1 248 ? -7.957 -7.200 19.073 1.00 91.06 248 ILE A N 1
ATOM 1921 C CA . ILE A 1 248 ? -8.153 -7.240 17.619 1.00 91.06 248 ILE A CA 1
ATOM 1922 C C . ILE A 1 248 ? -9.503 -7.883 17.295 1.00 91.06 248 ILE A C 1
ATOM 1924 O O . ILE A 1 248 ? -9.737 -9.062 17.565 1.00 91.06 248 ILE A O 1
ATOM 1928 N N . VAL A 1 249 ? -10.355 -7.107 16.636 1.00 91.56 249 VAL A N 1
ATOM 1929 C CA . VAL A 1 249 ? -11.681 -7.523 16.162 1.00 91.56 249 VAL A CA 1
ATOM 1930 C C . VAL A 1 249 ? -11.602 -8.055 14.740 1.00 91.56 249 VAL A C 1
ATOM 1932 O O . VAL A 1 249 ? -12.248 -9.038 14.390 1.00 91.56 249 VAL A O 1
ATOM 1935 N N . ALA A 1 250 ? -10.807 -7.395 13.902 1.00 92.50 250 ALA A N 1
ATOM 1936 C CA . ALA A 1 250 ? -10.612 -7.804 12.525 1.00 92.50 250 ALA A CA 1
ATOM 1937 C C . ALA A 1 250 ? -9.220 -7.430 12.039 1.00 92.50 250 ALA A C 1
ATOM 1939 O O . ALA A 1 250 ? -8.669 -6.392 12.414 1.00 92.50 250 ALA A O 1
ATOM 1940 N N . ARG A 1 251 ? -8.673 -8.258 11.154 1.00 92.31 251 ARG A N 1
ATOM 1941 C CA . ARG A 1 251 ? -7.410 -7.994 10.474 1.00 92.31 251 ARG A CA 1
ATOM 1942 C C . ARG A 1 251 ? -7.482 -8.512 9.054 1.00 92.31 251 ARG A C 1
ATOM 1944 O O . ARG A 1 251 ? -7.734 -9.693 8.845 1.00 92.31 251 ARG A O 1
ATOM 1951 N N . ILE A 1 252 ? -7.222 -7.633 8.096 1.00 93.06 252 ILE A N 1
ATOM 1952 C CA . ILE A 1 252 ? -7.094 -7.981 6.682 1.00 93.06 252 ILE A CA 1
ATOM 1953 C C . ILE A 1 252 ? -5.755 -7.487 6.156 1.00 93.06 252 ILE A C 1
ATOM 1955 O O . ILE A 1 252 ? -5.245 -6.447 6.580 1.00 93.06 252 ILE A O 1
ATOM 1959 N N . GLN A 1 253 ? -5.175 -8.234 5.228 1.00 92.00 253 GLN A N 1
ATOM 1960 C CA . GLN A 1 253 ? -3.882 -7.898 4.650 1.00 92.00 253 GLN A CA 1
ATOM 1961 C C . GLN A 1 253 ? -3.810 -8.272 3.174 1.00 92.00 253 GLN A C 1
ATOM 1963 O O . GLN A 1 253 ? -4.482 -9.202 2.723 1.00 92.00 253 GLN A O 1
ATOM 1968 N N . ARG A 1 254 ? -2.993 -7.531 2.424 1.00 90.69 254 ARG A N 1
ATOM 1969 C CA . ARG A 1 254 ? -2.825 -7.714 0.979 1.00 90.69 254 ARG A CA 1
ATOM 1970 C C . ARG A 1 254 ? -1.419 -7.320 0.538 1.00 90.69 254 ARG A C 1
ATOM 1972 O O . ARG A 1 254 ? -0.908 -6.282 0.962 1.00 90.69 254 ARG A O 1
ATOM 1979 N N . ALA A 1 255 ? -0.809 -8.122 -0.334 1.00 88.69 255 ALA A N 1
ATOM 1980 C CA . ALA A 1 255 ? 0.414 -7.732 -1.031 1.00 88.69 255 ALA A CA 1
ATOM 1981 C C . ALA A 1 255 ? 0.096 -6.665 -2.091 1.00 88.69 255 ALA A C 1
ATOM 1983 O O . ALA A 1 255 ? -0.896 -6.754 -2.814 1.00 88.69 255 ALA A O 1
ATOM 1984 N N . CYS A 1 256 ? 0.909 -5.617 -2.156 1.00 88.81 256 CYS A N 1
ATOM 1985 C CA . CYS A 1 256 ? 0.636 -4.417 -2.935 1.00 88.81 256 CYS A CA 1
ATOM 1986 C C . CYS A 1 256 ? 1.920 -3.845 -3.537 1.00 88.81 256 CYS A C 1
ATOM 1988 O O . CYS A 1 256 ? 3.025 -3.995 -3.007 1.00 88.81 256 CYS A O 1
ATOM 1990 N N . SER A 1 257 ? 1.760 -3.118 -4.633 1.00 88.62 257 SER A N 1
ATOM 1991 C CA . SER A 1 257 ? 2.778 -2.233 -5.192 1.00 88.62 257 SER A CA 1
ATOM 1992 C C . SER A 1 257 ? 2.870 -0.897 -4.438 1.00 88.62 257 SER A C 1
ATOM 1994 O O . SER A 1 257 ? 2.046 -0.570 -3.579 1.00 88.62 257 SER A O 1
ATOM 1996 N N . THR A 1 258 ? 3.866 -0.069 -4.777 1.00 86.56 258 THR A N 1
ATOM 1997 C CA . THR A 1 258 ? 3.977 1.288 -4.206 1.00 86.56 258 THR A CA 1
ATOM 1998 C C . THR A 1 258 ? 2.795 2.161 -4.601 1.00 86.56 258 THR A C 1
ATOM 2000 O O . THR A 1 258 ? 2.285 2.914 -3.774 1.00 86.56 258 THR A O 1
ATOM 2003 N N . VAL A 1 259 ? 2.355 2.036 -5.850 1.00 88.50 259 VAL A N 1
ATOM 2004 C CA . VAL A 1 259 ? 1.243 2.803 -6.416 1.00 88.50 259 VAL A CA 1
ATOM 2005 C C . VAL A 1 259 ? -0.059 2.476 -5.685 1.00 88.50 259 VAL A C 1
ATOM 2007 O O . VAL A 1 259 ? -0.790 3.377 -5.283 1.00 88.50 259 VAL A O 1
ATOM 2010 N N . GLU A 1 260 ? -0.307 1.190 -5.440 1.00 90.12 260 GLU A N 1
ATOM 2011 C CA . GLU A 1 260 ? -1.481 0.728 -4.699 1.00 90.12 260 GLU A CA 1
ATOM 2012 C C . GLU A 1 260 ? -1.483 1.233 -3.254 1.00 90.12 260 GLU A C 1
ATOM 2014 O O . GLU A 1 260 ? -2.486 1.778 -2.798 1.00 90.12 260 GLU A O 1
ATOM 2019 N N . ILE A 1 261 ? -0.353 1.123 -2.546 1.00 88.19 261 ILE A N 1
ATOM 2020 C CA . ILE A 1 261 ? -0.223 1.596 -1.157 1.00 88.19 261 ILE A CA 1
ATOM 2021 C C . ILE A 1 261 ? -0.506 3.092 -1.031 1.00 88.19 261 ILE A C 1
ATOM 2023 O O . ILE A 1 261 ? -1.127 3.513 -0.051 1.00 88.19 261 ILE A O 1
ATOM 2027 N N . MET A 1 262 ? -0.067 3.902 -1.998 1.00 87.50 262 MET A N 1
ATOM 2028 C CA . MET A 1 262 ? -0.346 5.340 -2.001 1.00 87.50 262 MET A CA 1
ATOM 2029 C C . MET A 1 262 ? -1.849 5.618 -2.064 1.00 87.50 262 MET A C 1
ATOM 2031 O O . MET A 1 262 ? -2.341 6.462 -1.314 1.00 87.50 262 MET A O 1
ATOM 2035 N N . GLU A 1 263 ? -2.584 4.882 -2.899 1.00 90.31 263 GLU A N 1
ATOM 2036 C CA . GLU A 1 263 ? -4.035 5.042 -3.002 1.00 90.31 263 GLU A CA 1
ATOM 2037 C C . GLU A 1 263 ? -4.753 4.526 -1.750 1.00 90.31 263 GLU A C 1
ATOM 2039 O O . GLU A 1 263 ? -5.634 5.208 -1.234 1.00 90.31 263 GLU A O 1
ATOM 2044 N N . ILE A 1 264 ? -4.343 3.380 -1.188 1.00 90.75 264 ILE A N 1
ATOM 2045 C CA . ILE A 1 264 ? -4.916 2.877 0.077 1.00 90.75 264 ILE A CA 1
ATOM 2046 C C . ILE A 1 264 ? -4.702 3.895 1.202 1.00 90.75 264 ILE A C 1
ATOM 2048 O O . ILE A 1 264 ? -5.638 4.220 1.928 1.00 90.75 264 ILE A O 1
ATOM 2052 N N . THR A 1 265 ? -3.491 4.446 1.305 1.00 87.06 265 THR A N 1
ATOM 2053 C CA . THR A 1 265 ? -3.134 5.470 2.297 1.00 87.06 265 THR A CA 1
ATOM 2054 C C . THR A 1 265 ? -4.024 6.703 2.165 1.00 87.06 265 THR A C 1
ATOM 2056 O O . THR A 1 265 ? -4.559 7.190 3.158 1.00 87.06 265 THR A O 1
ATOM 2059 N N . LYS A 1 266 ? -4.211 7.199 0.938 1.00 87.94 266 LYS A N 1
ATOM 2060 C CA . LYS A 1 266 ? -5.063 8.358 0.655 1.00 87.94 266 LYS A CA 1
ATOM 2061 C C . LYS A 1 266 ? -6.522 8.097 1.033 1.00 87.94 266 LYS A C 1
ATOM 2063 O O . LYS A 1 266 ? -7.138 8.958 1.657 1.00 87.94 266 LYS A O 1
ATOM 2068 N N . ARG A 1 267 ? -7.060 6.924 0.688 1.00 89.62 267 ARG A N 1
ATOM 2069 C CA . ARG A 1 267 ? -8.437 6.533 1.026 1.00 89.62 267 ARG A CA 1
ATOM 2070 C C . ARG A 1 267 ? -8.616 6.401 2.532 1.00 89.62 267 ARG A C 1
ATOM 2072 O O . ARG A 1 267 ? -9.560 6.954 3.087 1.00 89.62 267 ARG A O 1
ATOM 2079 N N . PHE A 1 268 ? -7.675 5.745 3.208 1.00 87.88 268 PHE A N 1
ATOM 2080 C CA . PHE A 1 268 ? -7.695 5.644 4.662 1.00 87.88 268 PHE A CA 1
ATOM 2081 C C . PHE A 1 268 ? -7.654 7.024 5.325 1.00 87.88 268 PHE A C 1
ATOM 2083 O O . PHE A 1 268 ? -8.403 7.265 6.262 1.00 87.88 268 PHE A O 1
ATOM 2090 N N . ASP A 1 269 ? -6.839 7.950 4.823 1.00 83.56 269 ASP A N 1
ATOM 2091 C CA . ASP A 1 269 ? -6.724 9.312 5.351 1.00 83.56 269 ASP A CA 1
ATOM 2092 C C . ASP A 1 269 ? -7.987 10.156 5.124 1.00 83.56 269 ASP A C 1
ATOM 2094 O O . ASP A 1 269 ? -8.554 10.711 6.065 1.00 83.56 269 ASP A O 1
ATOM 2098 N N . LYS A 1 270 ? -8.471 10.226 3.883 1.00 84.38 270 LYS A N 1
ATOM 2099 C CA . LYS A 1 270 ? -9.454 11.243 3.480 1.00 84.38 270 LYS A CA 1
ATOM 2100 C C . LYS A 1 270 ? -10.886 10.741 3.379 1.00 84.38 270 LYS A C 1
ATOM 2102 O O . LYS A 1 270 ? -11.805 11.529 3.549 1.00 84.38 270 LYS A O 1
ATOM 2107 N N . GLU A 1 271 ? -11.072 9.460 3.088 1.00 86.94 271 GLU A N 1
ATOM 2108 C CA . GLU A 1 271 ? -12.380 8.904 2.719 1.00 86.94 271 GLU A CA 1
ATOM 2109 C C . GLU A 1 271 ? -12.912 7.944 3.785 1.00 86.94 271 GLU A C 1
ATOM 2111 O O . GLU A 1 271 ? -14.119 7.829 3.971 1.00 86.94 271 GLU A O 1
ATOM 2116 N N . TRP A 1 272 ? -12.023 7.262 4.512 1.00 88.44 272 TRP A N 1
ATOM 2117 C CA . TRP A 1 272 ? -12.428 6.272 5.500 1.00 88.44 272 TRP A CA 1
ATOM 2118 C C . TRP A 1 272 ? -13.001 6.912 6.762 1.00 88.44 272 TRP A C 1
ATOM 2120 O O . TRP A 1 272 ? -12.340 7.717 7.428 1.00 88.44 272 TRP A O 1
ATOM 2130 N N . ILE A 1 273 ? -14.209 6.498 7.122 1.00 84.06 273 ILE A N 1
ATOM 2131 C CA . ILE A 1 273 ? -14.874 6.867 8.367 1.00 84.06 273 ILE A CA 1
ATOM 2132 C C . ILE A 1 273 ? -15.002 5.593 9.187 1.00 84.06 273 ILE A C 1
ATOM 2134 O O . ILE A 1 273 ? -15.517 4.588 8.701 1.00 84.06 273 ILE A O 1
ATOM 2138 N N . VAL A 1 274 ? -14.504 5.633 10.421 1.00 83.50 274 VAL A N 1
ATOM 2139 C CA . VAL A 1 274 ? -14.606 4.494 11.331 1.00 83.50 274 VAL A CA 1
ATOM 2140 C C . VAL A 1 274 ? -16.074 4.346 11.740 1.00 83.50 274 VAL A C 1
ATOM 2142 O O . VAL A 1 274 ? -16.638 5.319 12.248 1.00 83.50 274 VAL A O 1
ATOM 2145 N N . PRO A 1 275 ? -16.700 3.177 11.518 1.00 79.25 275 PRO A N 1
ATOM 2146 C CA . PRO A 1 275 ? -18.070 2.932 11.943 1.00 79.25 275 PRO A CA 1
ATOM 2147 C C . PRO A 1 275 ? -18.227 3.109 13.455 1.00 79.25 275 PRO A C 1
ATOM 2149 O O . PRO A 1 275 ? -17.313 2.815 14.225 1.00 79.25 275 PRO A O 1
ATOM 2152 N N . VAL A 1 276 ? -19.402 3.574 13.862 1.00 70.19 276 VAL A N 1
ATOM 2153 C CA . VAL A 1 276 ? -19.845 3.598 15.259 1.00 70.19 276 VAL A CA 1
ATOM 2154 C C . VAL A 1 276 ? -20.884 2.489 15.409 1.00 70.19 276 VAL A C 1
ATOM 2156 O O . VAL A 1 276 ? -21.682 2.297 14.488 1.00 70.19 276 VAL A O 1
ATOM 2159 N N . VAL A 1 277 ? -20.824 1.748 16.517 1.00 64.81 277 VAL A N 1
ATOM 2160 C CA . VAL A 1 277 ? -21.764 0.666 16.863 1.00 64.81 277 VAL A CA 1
ATOM 2161 C C . VAL A 1 277 ? -22.777 1.176 17.874 1.00 64.81 277 VAL A C 1
ATOM 2163 O O . VAL A 1 277 ? -22.369 2.013 18.711 1.00 64.81 277 VAL A O 1
#

Organism: NCBI:txid150365

Radius of gyration: 28.68 Å; chains: 1; bounding box: 99×36×75 Å